Protein AF-A0A7L2VCF4-F1 (afdb_monomer)

Secondary structure (DSSP, 8-state):
--------------------PPPSBTTBSS--EEES-THHHHHHH------TT-SEEE--STT--S-SS-PPPGGGSTT--EE-TTT--EETTSSGGGS-HHHHHHHHTTT----GGG--GGGGHHHHHHHHHHHHH-TTS-HHHHHHHHHHHHHHHHHHHHHHHHHHHHHH-TTS----BT-S-S----TTT-TT----SSBB-B-PPPGGGTTSHHHHHHHHHHHHHHHHHHTTS-TTSPPPB--B-

Mean predicted aligned error: 11.71 Å

Solvent-accessible surface area (backbone atoms only — not comparable to full-atom values): 14848 Å² total; per-residue (Å²): 136,89,81,84,82,83,79,80,78,75,73,79,75,74,73,72,70,76,67,58,36,79,58,93,44,89,98,39,89,72,79,45,71,45,72,51,56,58,64,61,45,27,77,75,67,70,52,78,80,89,61,87,84,37,78,40,64,28,42,73,52,95,84,61,72,92,52,86,53,83,84,50,44,72,95,60,16,26,47,57,41,35,53,42,93,86,79,66,50,62,40,52,58,24,33,76,79,62,32,62,62,69,59,22,47,70,40,25,34,71,29,63,87,84,63,70,95,73,39,53,77,86,45,32,54,61,55,55,47,35,24,52,48,40,36,73,75,39,78,83,54,51,73,70,56,21,43,55,50,23,50,52,54,49,48,51,51,42,50,50,54,44,50,56,14,51,50,46,46,38,71,78,38,69,91,53,81,42,58,34,74,49,32,54,54,69,89,61,82,59,53,84,82,53,65,78,78,76,84,56,60,30,35,24,26,60,52,71,77,59,77,92,36,65,98,38,73,63,40,57,50,54,42,47,51,33,52,50,45,38,60,55,56,23,31,62,84,34,60,91,64,16,40,43,75,51,74,43,114

InterPro domains:
  IPR013785 Aldolase-type TIM barrel [G3DSA:3.20.20.70] (19-249)
  IPR017853 Glycoside hydrolase superfamily [SSF51445] (29-249)
  IPR018155 Hyaluronidase [PF01630] (20-201)
  IPR018155 Hyaluronidase [PTHR11769] (110-201)

pLDDT: mean 77.35, std 15.36, range [38.31, 95.75]

Organism: NCBI:txid135165

Sequence (249 aa):
AYGMVFATLIVSCCSSLNIRARPLVSNSPFLSIWNAPTELCTERTGVQLDMKYFSFIGSTLKTSIGQNITLFYPDRLGYYPYKNEVTGEAFNGGLPQLSLLENHLKKAKEDIQPVWIRNWGSKDIYRKESIELVQQRDLSLSEAEAKNIAKIEFEAAAKSIMLESLKLGREMKPNRLWGYYLYPDCYNYDYKQNPHNYTGTSLYPSVYLETALRSSRNAQLFVRNRVQEAIRISQVSNSTHPLPVFVYT

Foldseek 3Di:
DDDDDDDPPPPPPPPPVLQAADDPDPPDPDFAEAEAACVVVCVPPVDDDDPVRGPFYYYQDPPTPDGLDYAQDPVQAF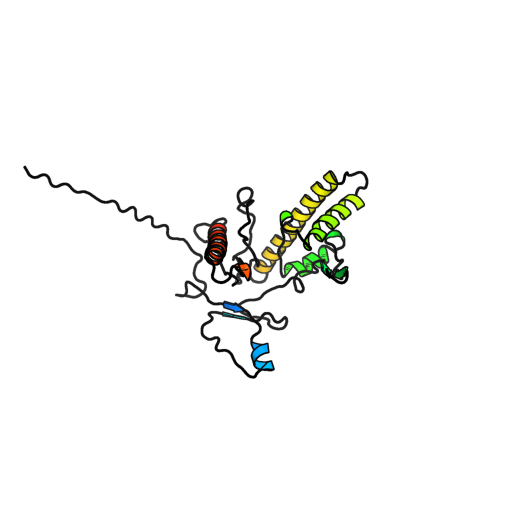QDWAADPPPRHTGQCREPLRHDLVRRLVRNLAHDDDAVVPCDDSSCRRQVRLLVNQCVVPVVDDSVRSSVVSNVVVRVSRLVSVPNSQVVVCVVPVPHFGDDAQPPPLPPPCCVPPLASDPTQAGERELDDDPVCPPHPVSVVSNVSRVVVRSVSQCSNPVNNGHYYDYHD

Structure (mmCIF, N/CA/C/O backbone):
data_AF-A0A7L2VCF4-F1
#
_entry.id   AF-A0A7L2VCF4-F1
#
loop_
_atom_site.group_PDB
_atom_site.id
_atom_site.type_symbol
_atom_site.label_atom_id
_atom_site.label_alt_id
_atom_site.label_comp_id
_atom_site.label_asym_id
_atom_site.label_entity_id
_atom_site.label_seq_id
_atom_site.pdbx_PDB_ins_code
_atom_site.Cartn_x
_atom_site.Cartn_y
_atom_site.Cartn_z
_atom_site.occupancy
_atom_site.B_iso_or_equiv
_atom_site.auth_seq_id
_atom_site.auth_comp_id
_atom_site.auth_asym_id
_atom_site.auth_atom_id
_atom_site.pdbx_PDB_model_num
ATOM 1 N N . ALA A 1 1 ? -69.340 26.543 -0.873 1.00 45.59 1 ALA A N 1
ATOM 2 C CA . ALA A 1 1 ? -68.850 25.152 -0.799 1.00 45.59 1 ALA A CA 1
ATOM 3 C C . ALA A 1 1 ? -67.392 25.188 -0.367 1.00 45.59 1 ALA A C 1
ATOM 5 O O . ALA A 1 1 ? -66.637 25.942 -0.967 1.00 45.59 1 ALA A O 1
ATOM 6 N N . TYR A 1 2 ? -67.008 24.444 0.672 1.00 44.09 2 TYR A N 1
ATOM 7 C CA . TYR A 1 2 ? -65.622 24.394 1.147 1.00 44.09 2 TYR A CA 1
ATOM 8 C C . TYR A 1 2 ? -64.968 23.108 0.641 1.00 44.09 2 TYR A C 1
ATOM 10 O O . TYR A 1 2 ? -65.359 22.016 1.043 1.00 44.09 2 TYR A O 1
ATOM 18 N N . GLY A 1 3 ? -64.019 23.242 -0.287 1.00 48.59 3 GLY A N 1
ATOM 19 C CA . GLY A 1 3 ? -63.245 22.119 -0.813 1.00 48.59 3 GLY A CA 1
ATOM 20 C C . GLY A 1 3 ? -62.065 21.802 0.100 1.00 48.59 3 GLY A C 1
ATOM 21 O O . GLY A 1 3 ? -61.286 22.693 0.431 1.00 48.59 3 GLY A O 1
ATOM 22 N N . MET A 1 4 ? -61.924 20.540 0.499 1.00 49.84 4 MET A 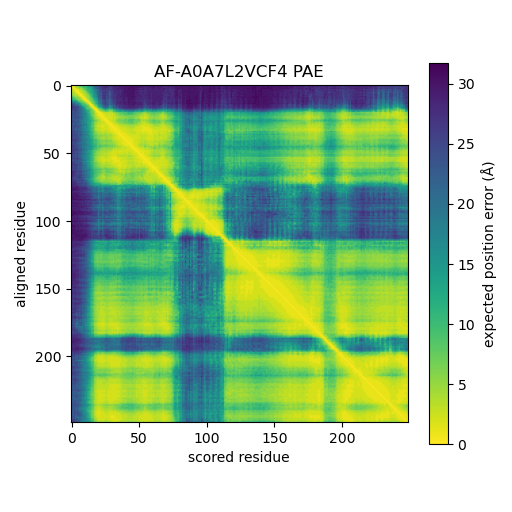N 1
ATOM 23 C CA . MET A 1 4 ? -60.792 20.079 1.301 1.00 49.84 4 MET A CA 1
ATOM 24 C C . MET A 1 4 ? -59.646 19.671 0.366 1.00 49.84 4 MET A C 1
ATOM 26 O O . MET A 1 4 ? -59.782 18.721 -0.402 1.00 49.84 4 MET A O 1
ATOM 30 N N . VAL A 1 5 ? -58.528 20.398 0.404 1.00 47.69 5 VAL A N 1
ATOM 31 C CA . VAL A 1 5 ? -57.353 20.113 -0.434 1.00 47.69 5 VAL A CA 1
ATOM 32 C C . VAL A 1 5 ? -56.385 19.219 0.337 1.00 47.69 5 VAL A C 1
ATOM 34 O O . VAL A 1 5 ? -55.710 19.675 1.257 1.00 47.69 5 VAL A O 1
ATOM 37 N N . PHE A 1 6 ? -56.288 17.948 -0.054 1.00 51.69 6 PHE A N 1
ATOM 38 C CA . PHE A 1 6 ? -55.251 17.045 0.445 1.00 51.69 6 PHE A CA 1
ATOM 39 C C . PHE A 1 6 ? -53.957 17.224 -0.354 1.00 51.69 6 PHE A C 1
ATOM 41 O O . PHE A 1 6 ? -53.811 16.702 -1.456 1.00 51.69 6 PHE A O 1
ATOM 48 N N . ALA A 1 7 ? -52.994 17.937 0.228 1.00 56.47 7 ALA A N 1
ATOM 49 C CA . ALA A 1 7 ? -51.625 17.982 -0.270 1.00 56.47 7 ALA A CA 1
ATOM 50 C C . ALA A 1 7 ? -50.811 16.830 0.344 1.00 56.47 7 ALA A C 1
ATOM 52 O O . ALA A 1 7 ? -50.173 16.986 1.385 1.00 56.47 7 ALA A O 1
ATOM 53 N N . THR A 1 8 ? -50.821 15.656 -0.293 1.00 58.56 8 THR A N 1
ATOM 54 C CA . THR A 1 8 ? -49.888 14.576 0.058 1.00 58.56 8 THR A CA 1
ATOM 55 C C . THR A 1 8 ? -48.472 14.962 -0.354 1.00 58.56 8 THR A C 1
ATOM 57 O O . THR A 1 8 ? -48.057 14.737 -1.491 1.00 58.56 8 THR A O 1
ATOM 60 N N . LEU A 1 9 ? -47.715 15.517 0.594 1.00 53.34 9 LEU A N 1
ATOM 61 C CA . LEU A 1 9 ? -46.261 15.582 0.511 1.00 53.34 9 LEU A CA 1
ATOM 62 C C . LEU A 1 9 ? -45.718 14.152 0.510 1.00 53.34 9 LEU A C 1
ATOM 64 O O . LEU A 1 9 ? -45.474 13.565 1.565 1.00 53.34 9 LEU A O 1
ATOM 68 N N . ILE A 1 10 ? -45.511 13.595 -0.685 1.00 54.41 10 ILE A N 1
ATOM 69 C CA . ILE A 1 10 ? -44.649 12.430 -0.858 1.00 54.41 10 ILE A CA 1
ATOM 70 C C . ILE A 1 10 ? -43.239 12.913 -0.533 1.00 54.41 10 ILE A C 1
ATOM 72 O O . ILE A 1 10 ? -42.488 13.366 -1.398 1.00 54.41 10 ILE A O 1
ATOM 76 N N . VAL A 1 11 ? -42.882 12.828 0.748 1.00 54.44 11 VAL A N 1
ATOM 77 C CA . VAL A 1 11 ? -41.485 12.761 1.144 1.00 54.44 11 VAL A CA 1
ATOM 78 C C . VAL A 1 11 ? -40.964 11.509 0.463 1.00 54.44 11 VAL A C 1
ATOM 80 O O . VAL A 1 11 ? -41.184 10.397 0.945 1.00 54.44 11 VAL A O 1
ATOM 83 N N . SER A 1 12 ? -40.289 11.690 -0.675 1.00 53.25 12 SER A N 1
ATOM 84 C CA . SER A 1 12 ? -39.346 10.703 -1.175 1.00 53.25 12 SER A CA 1
ATOM 85 C C . SER A 1 12 ? -38.328 10.519 -0.069 1.00 53.25 12 SER A C 1
ATOM 87 O O . SER A 1 12 ? -37.332 11.239 0.023 1.00 53.25 12 SER A O 1
ATOM 89 N N . CYS A 1 13 ? -38.617 9.558 0.805 1.00 51.38 13 CYS A N 1
ATOM 90 C CA . CYS A 1 13 ? -37.646 8.957 1.676 1.00 51.38 13 CYS A CA 1
ATOM 91 C C . CYS A 1 13 ? -36.688 8.244 0.730 1.00 51.38 13 CYS A C 1
ATOM 93 O O . CYS A 1 13 ? -36.828 7.057 0.436 1.00 51.38 13 CYS A O 1
ATOM 95 N N . CYS A 1 14 ? -35.742 9.023 0.200 1.00 50.56 14 CYS A N 1
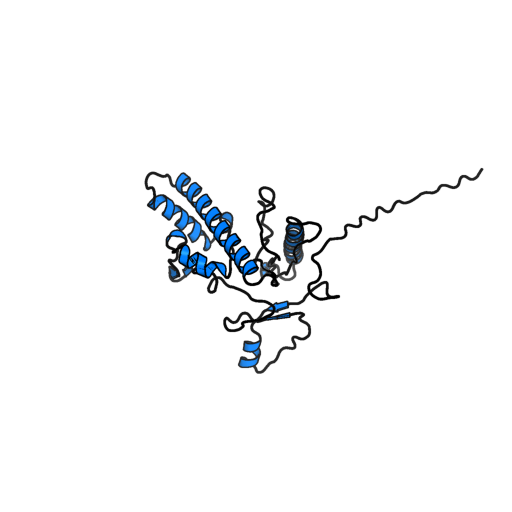ATOM 96 C CA . CYS A 1 14 ? -34.521 8.543 -0.398 1.00 50.56 14 CYS A CA 1
ATOM 97 C C . CYS A 1 14 ? -33.753 7.851 0.720 1.00 50.56 14 CYS A C 1
ATOM 99 O O . CYS A 1 14 ? -32.763 8.364 1.238 1.00 50.56 14 CYS A O 1
ATOM 101 N N . SER A 1 15 ? -34.226 6.653 1.053 1.00 45.72 15 SER A N 1
ATOM 102 C CA . SER A 1 15 ? -33.469 5.579 1.653 1.00 45.72 15 SER A CA 1
ATOM 103 C C . SER A 1 15 ? -32.401 5.178 0.645 1.00 45.72 15 SER A C 1
ATOM 105 O O . SER A 1 15 ? -32.376 4.061 0.134 1.00 45.72 15 SER A O 1
ATOM 107 N N . SER A 1 16 ? -31.443 6.084 0.428 1.00 45.84 16 SER A N 1
ATOM 108 C CA . SER A 1 16 ? -30.056 5.681 0.348 1.00 45.84 16 SER A CA 1
ATOM 109 C C . SER A 1 16 ? -29.725 5.057 1.703 1.00 45.84 16 SER A C 1
ATOM 111 O O . SER A 1 16 ? -29.060 5.638 2.566 1.00 45.84 16 SER A O 1
ATOM 113 N N . LEU A 1 17 ? -30.201 3.815 1.883 1.00 47.84 17 LEU A N 1
ATOM 114 C CA . LEU A 1 17 ? -29.485 2.848 2.682 1.00 47.84 17 LEU A CA 1
ATOM 115 C C . LEU A 1 17 ? -28.075 2.924 2.118 1.00 47.84 17 LEU A C 1
ATOM 117 O O . LEU A 1 17 ? -27.803 2.462 1.011 1.00 47.84 17 LEU A O 1
ATOM 121 N N . ASN A 1 18 ? -27.199 3.609 2.844 1.00 60.81 18 ASN A N 1
ATOM 122 C CA . ASN A 1 18 ? -25.784 3.571 2.569 1.00 60.81 18 ASN A CA 1
ATOM 123 C C . ASN A 1 18 ? -25.391 2.157 2.962 1.00 60.81 18 ASN A C 1
ATOM 125 O O . ASN A 1 18 ? -25.042 1.918 4.119 1.00 60.81 18 ASN A O 1
ATOM 129 N N . ILE A 1 19 ? -25.573 1.221 2.025 1.00 66.69 19 ILE A N 1
ATOM 130 C CA . ILE A 1 19 ? -25.212 -0.170 2.213 1.00 66.69 19 ILE A CA 1
ATOM 131 C C . ILE A 1 19 ? -23.721 -0.131 2.523 1.00 66.69 19 ILE A C 1
ATOM 133 O O . ILE A 1 19 ? -22.906 0.397 1.761 1.00 66.69 19 ILE A O 1
ATOM 137 N N . ARG A 1 20 ? -23.403 -0.584 3.729 1.00 74.44 20 ARG A N 1
ATOM 138 C CA . ARG A 1 20 ? -22.055 -0.691 4.270 1.00 74.44 20 ARG A CA 1
ATOM 139 C C . ARG A 1 20 ? -21.752 -2.172 4.415 1.00 74.44 20 ARG A C 1
ATOM 141 O O . ARG A 1 20 ? -22.663 -3.000 4.459 1.00 74.44 20 ARG A O 1
ATOM 148 N N . ALA A 1 21 ? -20.470 -2.493 4.516 1.00 85.31 21 ALA A N 1
ATOM 149 C CA . ALA A 1 21 ? -20.056 -3.819 4.936 1.00 85.31 21 ALA A CA 1
ATOM 150 C C . ALA A 1 21 ? -20.758 -4.210 6.245 1.00 85.31 21 ALA A C 1
ATOM 152 O O . ALA A 1 21 ? -20.977 -3.364 7.119 1.00 85.31 21 ALA A O 1
ATOM 153 N N . ARG A 1 22 ? -21.099 -5.495 6.387 1.00 86.69 22 ARG A N 1
ATOM 154 C CA . ARG A 1 22 ? -21.633 -6.017 7.651 1.00 86.69 22 ARG A CA 1
ATOM 155 C C . ARG A 1 22 ? -20.590 -5.794 8.761 1.00 86.69 22 ARG A C 1
ATOM 157 O O . ARG A 1 22 ? -19.397 -5.952 8.491 1.00 86.69 22 ARG A O 1
ATOM 164 N N . PRO A 1 23 ? -21.002 -5.423 9.986 1.00 87.94 23 PRO A N 1
ATOM 165 C CA . PRO A 1 23 ? -20.060 -5.194 11.073 1.00 87.94 23 PRO A CA 1
ATOM 166 C C . PRO A 1 23 ? -19.332 -6.499 11.421 1.00 87.94 23 PRO A C 1
ATOM 168 O O . PRO A 1 23 ? -19.961 -7.548 11.542 1.00 87.94 23 PRO A O 1
ATOM 171 N N . LEU A 1 24 ? -18.006 -6.435 11.587 1.00 88.44 24 LEU A N 1
ATOM 172 C CA . LEU A 1 24 ? -17.197 -7.598 11.985 1.00 88.44 24 LEU A CA 1
ATOM 173 C C . LEU A 1 24 ? -17.476 -8.025 13.433 1.00 88.44 24 LEU A C 1
ATOM 175 O O . LEU A 1 24 ? -17.307 -9.190 13.777 1.00 88.44 24 LEU A O 1
ATOM 179 N N . VAL A 1 25 ? -17.864 -7.072 14.283 1.00 88.50 25 VAL A N 1
ATOM 180 C CA . VAL A 1 25 ? -18.184 -7.282 15.696 1.00 88.50 25 VAL A CA 1
ATOM 181 C C . VAL A 1 25 ? -19.635 -6.871 15.907 1.00 88.50 25 VAL A C 1
ATOM 183 O O . VAL A 1 25 ? -20.038 -5.779 15.504 1.00 88.50 25 VAL A O 1
ATOM 186 N N . SER A 1 26 ? -20.429 -7.747 16.528 1.00 87.12 26 SER A N 1
ATOM 187 C CA . SER A 1 26 ? -21.848 -7.479 16.784 1.00 87.12 26 SER A CA 1
ATOM 188 C C . SER A 1 26 ? -22.035 -6.152 17.527 1.00 87.12 26 SER A C 1
ATOM 190 O O . SER A 1 26 ? -21.273 -5.832 18.438 1.00 87.12 26 SER A O 1
ATOM 192 N N . ASN A 1 27 ? -23.038 -5.375 17.116 1.00 86.00 27 ASN A N 1
ATOM 193 C CA . ASN A 1 27 ? -23.356 -4.041 17.641 1.00 86.00 27 ASN A CA 1
ATOM 194 C C . ASN A 1 27 ? -22.243 -2.975 17.522 1.00 86.00 27 ASN A C 1
ATOM 196 O O . ASN A 1 27 ? -22.426 -1.872 18.031 1.00 86.00 27 ASN A O 1
ATOM 200 N N . SER A 1 28 ? -21.134 -3.241 16.815 1.00 88.50 28 SER A N 1
ATOM 201 C CA . SER A 1 28 ? -20.059 -2.264 16.599 1.00 88.50 28 SER A CA 1
ATOM 202 C C . SER A 1 28 ? -19.881 -1.925 15.107 1.00 88.50 28 SER A C 1
ATOM 204 O O . SER A 1 28 ? -19.213 -2.657 14.370 1.00 88.50 28 SER A O 1
ATOM 206 N N . PRO A 1 29 ? -20.490 -0.823 14.618 1.00 87.75 29 PRO A N 1
ATOM 20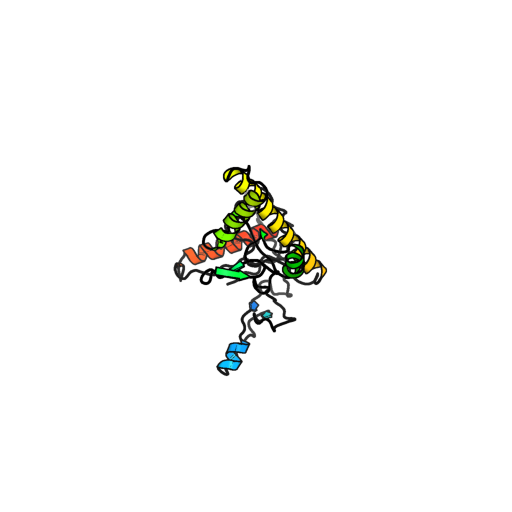7 C CA . PRO A 1 29 ? -20.405 -0.403 13.215 1.00 87.75 29 PRO A CA 1
ATOM 208 C C . PRO A 1 29 ? -19.095 0.325 12.865 1.00 87.75 29 PRO A C 1
ATOM 210 O O . PRO A 1 29 ? -18.853 0.611 11.693 1.00 87.75 29 PRO A O 1
ATOM 213 N N . PHE A 1 30 ? -18.266 0.652 13.860 1.00 90.44 30 PHE A N 1
ATOM 214 C CA . PHE A 1 30 ? -16.971 1.307 13.695 1.00 90.44 30 PHE A CA 1
ATOM 215 C C . PHE A 1 30 ? -15.961 0.679 14.655 1.00 90.44 30 PHE A C 1
ATOM 217 O O . PHE A 1 30 ? -16.244 0.544 15.841 1.00 90.44 30 PHE A O 1
ATOM 224 N N . LEU A 1 31 ? -14.786 0.310 14.143 1.00 93.00 31 LEU A N 1
ATOM 225 C CA . LEU A 1 31 ? -13.746 -0.366 14.914 1.00 93.00 31 LEU A CA 1
ATOM 226 C C . LEU A 1 31 ? -12.494 0.502 14.995 1.00 93.00 31 LEU A C 1
ATOM 228 O O . LEU A 1 31 ? -11.942 0.908 13.973 1.00 93.00 31 LEU A O 1
ATOM 232 N N . SER A 1 32 ? -12.030 0.735 16.217 1.00 93.00 32 SER A N 1
ATOM 233 C CA . SER A 1 32 ? -10.721 1.308 16.511 1.00 93.00 32 SER A CA 1
ATOM 234 C C . SER A 1 32 ? -9.687 0.178 16.539 1.00 93.00 32 SER A C 1
ATOM 236 O O . SER A 1 32 ? -9.840 -0.797 17.275 1.00 93.00 32 SER A O 1
ATOM 238 N N . ILE A 1 33 ? -8.633 0.281 15.730 1.00 94.31 33 ILE A N 1
ATOM 239 C CA . ILE A 1 33 ? -7.558 -0.719 15.678 1.00 94.31 33 ILE A CA 1
ATOM 240 C C . ILE A 1 33 ? -6.246 -0.029 16.021 1.00 94.31 33 ILE A C 1
ATOM 242 O O . ILE A 1 33 ? -5.850 0.914 15.341 1.00 94.31 33 ILE A O 1
ATOM 246 N N . TRP A 1 34 ? -5.571 -0.509 17.061 1.00 94.25 34 TRP A N 1
ATOM 247 C CA . TRP A 1 34 ? -4.207 -0.099 17.361 1.00 94.25 34 TRP A CA 1
ATOM 248 C C . TRP A 1 34 ? -3.216 -1.038 16.682 1.00 94.25 34 TRP A C 1
ATOM 250 O O . TRP A 1 34 ? -3.349 -2.256 16.788 1.00 94.25 34 TRP A O 1
ATOM 260 N N . ASN A 1 35 ? -2.223 -0.479 15.992 1.00 92.50 35 ASN A N 1
ATOM 261 C CA . ASN A 1 35 ? -1.228 -1.245 15.244 1.00 92.50 35 ASN A CA 1
ATOM 262 C C . ASN A 1 35 ? 0.149 -0.568 15.319 1.00 92.50 35 ASN A C 1
ATOM 264 O O . ASN A 1 35 ? 0.667 -0.061 14.324 1.00 92.50 35 ASN A O 1
ATOM 268 N N . ALA A 1 36 ? 0.710 -0.514 16.527 1.00 90.88 36 ALA A N 1
ATOM 269 C CA . ALA A 1 36 ? 2.017 0.071 16.813 1.00 90.88 36 ALA A CA 1
ATOM 270 C C . ALA A 1 36 ? 2.718 -0.722 17.937 1.00 90.88 36 ALA A C 1
ATOM 272 O O . ALA A 1 36 ? 2.028 -1.252 18.808 1.00 90.88 36 ALA A O 1
ATOM 273 N N . PRO A 1 37 ? 4.063 -0.804 17.942 1.00 90.75 37 PRO A N 1
ATOM 274 C CA . PRO A 1 37 ? 4.829 -1.703 18.809 1.00 90.75 37 PRO A CA 1
ATOM 275 C C . PRO A 1 37 ? 5.011 -1.110 20.218 1.00 90.75 37 PRO A C 1
ATOM 277 O O . PRO A 1 37 ? 6.107 -0.720 20.623 1.00 90.75 37 PRO A O 1
ATOM 280 N N . THR A 1 38 ? 3.910 -0.974 20.955 1.00 90.81 38 THR A N 1
ATOM 281 C CA . THR A 1 38 ? 3.850 -0.328 22.279 1.00 90.81 38 THR A CA 1
ATOM 282 C C . THR A 1 38 ? 4.582 -1.083 23.386 1.00 90.81 38 THR A C 1
ATOM 284 O O . THR A 1 38 ? 4.952 -0.485 24.395 1.00 90.81 38 THR A O 1
ATOM 287 N N . GLU A 1 39 ? 4.862 -2.367 23.183 1.00 89.38 39 GLU A N 1
ATOM 288 C CA . GLU A 1 39 ? 5.773 -3.157 24.007 1.00 89.38 39 GLU A CA 1
ATOM 289 C C . GLU A 1 39 ? 7.157 -2.495 24.124 1.00 89.38 39 GLU A C 1
ATOM 291 O O . GLU A 1 39 ? 7.675 -2.381 25.233 1.00 89.38 39 GLU A O 1
ATOM 296 N N . LEU A 1 40 ? 7.681 -1.898 23.042 1.00 90.44 40 LEU A N 1
ATOM 297 C CA . LEU A 1 40 ? 8.952 -1.161 23.067 1.00 90.44 40 LEU A CA 1
ATOM 298 C C . LEU A 1 40 ? 8.898 0.078 23.973 1.00 90.44 40 LEU A C 1
ATOM 300 O O . LEU A 1 40 ? 9.928 0.509 24.491 1.00 90.44 40 LEU A O 1
ATOM 304 N N . CYS A 1 41 ? 7.721 0.684 24.161 1.00 89.50 41 CYS A N 1
ATOM 305 C CA . CYS A 1 41 ? 7.551 1.787 25.105 1.00 89.50 41 CYS A CA 1
ATOM 306 C C . CYS A 1 41 ? 7.642 1.271 26.544 1.00 89.50 41 CYS A C 1
ATOM 308 O O . CYS A 1 41 ? 8.361 1.857 27.355 1.00 89.50 41 CYS A O 1
ATOM 310 N N . THR A 1 42 ? 6.972 0.152 26.838 1.00 90.88 42 THR A N 1
ATOM 311 C CA . THR A 1 42 ? 6.978 -0.461 28.176 1.00 90.88 42 THR A CA 1
ATOM 312 C C . THR A 1 42 ? 8.383 -0.949 28.545 1.00 90.88 42 THR A C 1
ATOM 314 O O . THR A 1 42 ? 8.868 -0.621 29.623 1.00 90.88 42 THR A O 1
ATOM 317 N N . GLU A 1 43 ? 9.087 -1.621 27.629 1.00 91.44 43 GLU A N 1
ATOM 318 C CA . GLU A 1 43 ? 10.475 -2.077 27.817 1.00 91.44 43 GLU A CA 1
ATOM 319 C C . GLU A 1 43 ? 11.461 -0.929 28.083 1.00 91.44 43 GLU A C 1
ATOM 321 O O . GLU A 1 43 ? 12.362 -1.064 28.907 1.00 91.44 43 GLU A O 1
ATOM 326 N N . ARG A 1 44 ? 11.312 0.210 27.389 1.00 92.94 44 ARG A N 1
ATOM 327 C CA . ARG A 1 44 ? 12.269 1.331 27.468 1.00 92.94 44 ARG A CA 1
ATOM 328 C C . ARG A 1 44 ? 11.990 2.328 28.586 1.00 92.94 44 ARG A C 1
ATOM 330 O O . ARG A 1 44 ? 12.909 3.026 29.001 1.00 92.94 44 ARG A O 1
ATOM 337 N N . THR A 1 45 ? 10.734 2.466 29.010 1.00 94.00 45 THR A N 1
ATOM 338 C CA . THR A 1 45 ? 10.306 3.551 29.916 1.00 94.00 45 THR A CA 1
ATOM 339 C C . THR A 1 45 ? 9.546 3.070 31.150 1.00 94.00 45 THR A C 1
ATOM 341 O O . THR A 1 45 ? 9.251 3.878 32.025 1.00 94.00 45 THR A O 1
ATOM 344 N N . GLY A 1 46 ? 9.180 1.786 31.221 1.00 92.31 46 GLY A N 1
ATOM 345 C CA . GLY A 1 46 ? 8.282 1.252 32.249 1.00 92.31 46 GLY A CA 1
ATOM 346 C C . GLY A 1 46 ? 6.820 1.705 32.113 1.00 92.31 46 GLY A C 1
ATOM 347 O O . GLY A 1 46 ? 5.975 1.260 32.885 1.00 92.31 46 GLY A O 1
ATOM 348 N N . VAL A 1 47 ? 6.491 2.567 31.141 1.00 91.62 47 VAL A N 1
ATOM 349 C CA . VAL A 1 47 ? 5.129 3.075 30.939 1.00 91.62 47 VAL A CA 1
ATOM 350 C C . VAL A 1 47 ? 4.298 2.061 30.158 1.00 91.62 47 VAL A C 1
ATOM 352 O O . VAL A 1 47 ? 4.539 1.820 28.974 1.00 91.62 47 VAL A O 1
ATOM 355 N N . GLN A 1 48 ? 3.274 1.519 30.814 1.00 90.56 48 GLN A N 1
ATOM 356 C CA . GLN A 1 48 ? 2.233 0.721 30.176 1.00 90.56 48 GLN A CA 1
ATOM 357 C C . GLN A 1 48 ? 1.089 1.630 29.704 1.00 90.56 48 GLN A C 1
ATOM 359 O O . GLN A 1 48 ? 0.591 2.465 30.460 1.00 90.56 48 GLN A O 1
ATOM 364 N N . LEU A 1 49 ? 0.667 1.472 28.449 1.00 90.12 49 LEU A N 1
ATOM 365 C CA . LEU A 1 49 ? -0.435 2.238 27.862 1.00 90.12 49 LEU A CA 1
ATOM 366 C C . LEU A 1 49 ? -1.773 1.508 28.059 1.00 90.12 49 LEU A C 1
ATOM 368 O O . LEU A 1 49 ? -1.849 0.288 27.909 1.00 90.12 49 LEU A O 1
ATOM 372 N N . ASP A 1 50 ? -2.834 2.255 28.372 1.00 91.75 50 ASP A N 1
ATOM 373 C CA . ASP A 1 50 ? -4.190 1.708 28.491 1.00 91.75 50 ASP A CA 1
ATOM 374 C C . ASP A 1 50 ? -4.829 1.538 27.106 1.00 91.75 50 ASP A C 1
ATOM 376 O O . ASP A 1 50 ? -5.236 2.503 26.454 1.00 91.75 50 ASP A O 1
ATOM 380 N N . MET A 1 51 ? -4.926 0.284 26.670 1.00 91.94 51 MET A N 1
ATOM 381 C CA . MET A 1 51 ? -5.384 -0.079 25.329 1.00 91.94 51 MET A CA 1
ATOM 382 C C . MET A 1 51 ? -6.870 -0.469 25.263 1.00 91.94 51 MET A C 1
ATOM 384 O O . MET A 1 51 ? -7.344 -0.868 24.199 1.00 91.94 51 MET A O 1
ATOM 388 N N . LYS A 1 52 ? -7.637 -0.349 26.359 1.00 91.38 52 LYS A N 1
ATOM 389 C CA . LYS A 1 52 ? -9.022 -0.868 26.444 1.00 91.38 52 LYS A CA 1
ATOM 390 C C . LYS A 1 52 ? -10.031 -0.218 25.484 1.00 91.38 52 LYS A C 1
ATOM 392 O O . LYS A 1 52 ? -11.128 -0.736 25.305 1.00 91.38 52 LYS A O 1
ATOM 397 N N . TYR A 1 53 ? -9.676 0.918 24.883 1.00 89.81 53 TYR A N 1
ATOM 398 C CA . TYR A 1 53 ? -10.511 1.659 23.928 1.00 89.81 53 TYR A CA 1
ATOM 399 C C . TYR A 1 53 ? -10.374 1.166 22.475 1.00 89.81 53 TYR A C 1
ATOM 401 O O . TYR A 1 53 ? -11.087 1.647 21.589 1.00 89.81 53 TYR A O 1
ATOM 409 N N . PHE A 1 54 ? -9.459 0.231 22.208 1.00 92.88 54 PHE A N 1
ATOM 410 C CA . PHE A 1 54 ? -9.250 -0.344 20.882 1.00 92.88 54 PHE A CA 1
ATOM 411 C C . PHE A 1 54 ? -9.994 -1.671 20.750 1.00 92.88 54 PHE A C 1
ATOM 413 O O . PHE A 1 54 ? -9.824 -2.574 21.563 1.00 92.88 54 PHE A O 1
ATOM 420 N N . SER A 1 55 ? -10.806 -1.802 19.699 1.00 93.69 55 SER A N 1
ATOM 421 C CA . SER A 1 55 ? -11.497 -3.056 19.375 1.00 93.69 55 SER A CA 1
ATOM 422 C C . SER A 1 55 ? -10.508 -4.186 19.083 1.00 93.69 55 SER A C 1
ATOM 424 O O . SER A 1 55 ? -10.752 -5.329 19.458 1.00 93.69 55 SER A O 1
ATOM 426 N N . PHE A 1 56 ? -9.383 -3.861 18.436 1.00 92.75 56 PHE A N 1
ATOM 427 C CA . PHE A 1 56 ? -8.274 -4.781 18.193 1.00 92.75 56 PHE A CA 1
ATOM 428 C C . PHE A 1 56 ? -6.929 -4.096 18.448 1.00 92.75 56 PHE A C 1
ATOM 430 O O . PHE A 1 56 ? -6.760 -2.912 18.161 1.00 92.75 56 PHE A O 1
ATOM 437 N N . ILE A 1 57 ? -5.961 -4.867 18.943 1.00 92.38 57 ILE A N 1
ATOM 438 C CA . ILE A 1 57 ? -4.591 -4.425 19.218 1.00 92.38 57 ILE A CA 1
ATOM 439 C C . ILE A 1 57 ? -3.637 -5.352 18.455 1.00 92.38 57 ILE A C 1
ATOM 441 O O . ILE A 1 57 ? -3.834 -6.571 18.429 1.00 92.38 57 ILE A O 1
ATOM 445 N N . GLY A 1 58 ? -2.616 -4.775 17.831 1.00 90.44 58 GLY A N 1
ATOM 446 C CA . GLY A 1 58 ? -1.520 -5.470 17.170 1.00 90.44 58 GLY A CA 1
ATOM 447 C C . GLY A 1 58 ? -0.234 -4.644 17.188 1.00 90.44 58 GLY A C 1
ATOM 448 O O . GLY A 1 58 ? -0.225 -3.482 17.599 1.00 90.44 58 GLY A O 1
ATOM 449 N N . SER A 1 59 ? 0.851 -5.267 16.743 1.00 88.56 59 SER A N 1
ATOM 450 C CA . SER A 1 59 ? 2.204 -4.719 16.711 1.00 88.56 59 SER A CA 1
ATOM 451 C C . SER A 1 59 ? 2.817 -4.889 15.323 1.00 88.56 59 SER A C 1
ATOM 453 O O . SER A 1 59 ? 2.479 -5.797 14.566 1.00 88.56 59 SER A O 1
ATOM 455 N N . THR A 1 60 ? 3.750 -4.001 14.990 1.00 85.31 60 THR A N 1
ATOM 456 C CA . THR A 1 60 ? 4.492 -4.020 13.727 1.00 85.31 60 THR A CA 1
ATOM 457 C C . THR A 1 60 ? 5.836 -4.754 13.828 1.00 85.31 60 THR A C 1
ATOM 459 O O . THR A 1 60 ? 6.569 -4.826 12.831 1.00 85.31 60 THR A O 1
ATOM 462 N N . LEU A 1 61 ? 6.184 -5.325 14.990 1.00 80.12 61 LEU A N 1
ATOM 463 C CA . LEU A 1 61 ? 7.400 -6.129 15.144 1.00 80.12 61 LEU A CA 1
ATOM 464 C C . LEU A 1 61 ? 7.321 -7.423 14.324 1.00 80.12 61 LEU A C 1
ATOM 466 O O . LEU A 1 61 ? 6.280 -8.063 14.215 1.00 80.12 61 LEU A O 1
ATOM 470 N N . LYS A 1 62 ? 8.458 -7.842 13.758 1.00 70.00 62 LYS A N 1
ATOM 471 C CA . LYS A 1 62 ? 8.558 -9.066 12.939 1.00 70.00 62 LYS A CA 1
ATOM 472 C C . LYS A 1 62 ? 8.284 -10.351 13.740 1.00 70.00 62 LYS A C 1
ATOM 474 O O . LYS A 1 62 ? 7.924 -11.367 13.158 1.00 70.00 62 LYS A O 1
ATOM 479 N N . THR A 1 63 ? 8.453 -10.303 15.059 1.00 73.81 63 THR A N 1
ATOM 480 C CA . THR A 1 63 ? 8.192 -11.397 16.007 1.00 73.81 63 THR A CA 1
ATOM 481 C C . THR A 1 63 ? 6.716 -11.531 16.400 1.00 73.81 63 THR A C 1
ATOM 483 O O . THR A 1 63 ? 6.319 -12.572 16.920 1.00 73.81 63 THR A O 1
ATOM 486 N N . SER A 1 64 ? 5.888 -10.514 16.145 1.00 78.62 64 SER A N 1
ATOM 487 C CA . SER A 1 64 ? 4.488 -10.455 16.579 1.00 78.62 64 SER A CA 1
ATOM 488 C C . SER A 1 64 ? 3.559 -11.232 15.641 1.00 78.62 64 SER A C 1
ATOM 490 O O . SER A 1 64 ? 2.907 -10.674 14.763 1.00 78.62 64 SER A O 1
ATOM 492 N N . ILE A 1 65 ? 3.493 -12.550 15.832 1.00 75.56 65 ILE A N 1
ATOM 493 C CA . ILE A 1 65 ? 2.662 -13.462 15.031 1.00 75.56 65 ILE A CA 1
ATOM 494 C C . ILE A 1 65 ? 1.293 -13.749 15.674 1.00 75.56 65 ILE A C 1
ATOM 496 O O . ILE A 1 65 ? 1.113 -13.636 16.883 1.00 75.56 65 ILE A O 1
ATOM 500 N N . GLY A 1 66 ? 0.311 -14.147 14.856 1.00 75.25 66 GLY A N 1
ATOM 501 C CA . GLY A 1 66 ? -1.001 -14.631 15.323 1.00 75.25 66 GLY A CA 1
ATOM 502 C C . GLY A 1 66 ? -2.024 -13.555 15.719 1.00 75.25 66 GLY A C 1
ATOM 503 O O . GLY A 1 66 ? -3.128 -13.896 16.135 1.00 75.25 66 GLY A O 1
ATOM 504 N N . GLN A 1 67 ? -1.694 -12.274 15.561 1.00 83.38 67 GLN A N 1
ATOM 505 C CA . GLN A 1 67 ? -2.516 -11.140 15.998 1.00 83.38 67 GLN A CA 1
ATOM 506 C C . GLN A 1 67 ? -3.794 -10.928 15.155 1.00 83.38 67 GLN A C 1
ATOM 508 O O . GLN A 1 67 ? -4.012 -11.572 14.123 1.00 83.38 67 GLN A O 1
ATOM 513 N N . ASN A 1 68 ? -4.669 -10.015 15.594 1.00 83.69 68 ASN A N 1
ATOM 514 C CA . ASN A 1 68 ? -5.922 -9.681 14.895 1.00 83.69 68 ASN A CA 1
ATOM 515 C C . ASN A 1 68 ? -5.685 -8.864 13.614 1.00 83.69 68 ASN A C 1
ATOM 517 O O . ASN A 1 68 ? -6.377 -9.063 12.616 1.00 83.69 68 ASN A O 1
ATOM 521 N N . ILE A 1 69 ? -4.659 -8.015 13.626 1.00 84.50 69 ILE A N 1
ATOM 522 C CA . ILE A 1 69 ? -4.102 -7.317 12.466 1.00 84.50 69 ILE A CA 1
ATOM 523 C C . ILE A 1 69 ? -2.687 -7.847 12.207 1.00 84.50 69 ILE A C 1
ATOM 525 O O . ILE A 1 69 ? -1.984 -8.243 13.133 1.00 84.50 69 ILE A O 1
ATOM 529 N N . THR A 1 70 ? -2.275 -7.913 10.945 1.00 78.44 70 THR A N 1
ATOM 530 C CA . THR A 1 70 ? -0.912 -8.290 10.554 1.00 78.44 70 THR A CA 1
ATOM 531 C C . THR A 1 70 ? -0.542 -7.473 9.328 1.00 78.44 70 THR A C 1
ATOM 533 O O . THR A 1 70 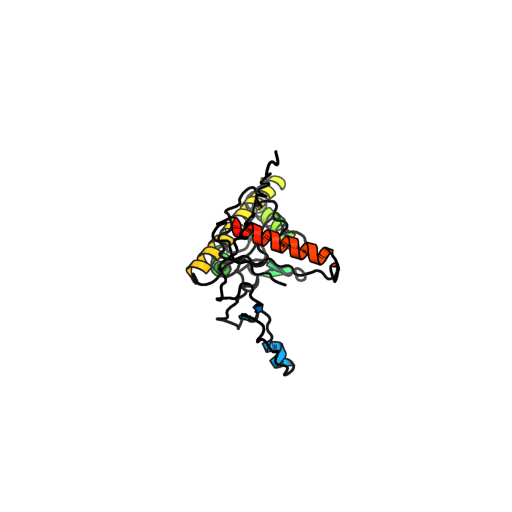? -1.299 -7.444 8.359 1.00 78.44 70 THR A O 1
ATOM 536 N N . LEU A 1 71 ? 0.598 -6.785 9.393 1.00 73.25 71 LEU A N 1
ATOM 537 C CA . LEU A 1 71 ? 1.167 -6.055 8.268 1.00 73.25 71 LEU A CA 1
ATOM 538 C C . LEU A 1 71 ? 2.337 -6.828 7.679 1.00 73.25 71 LEU A C 1
ATOM 540 O O . LEU A 1 71 ? 3.299 -7.159 8.377 1.00 73.25 71 LEU A O 1
ATOM 544 N N . PHE A 1 72 ? 2.275 -7.015 6.369 1.00 65.56 72 PHE A N 1
ATOM 545 C CA . PHE A 1 72 ? 3.392 -7.464 5.567 1.00 65.56 72 PHE A CA 1
ATOM 546 C C . PHE A 1 72 ? 3.992 -6.225 4.871 1.00 65.56 72 PHE A C 1
ATOM 548 O O . PHE A 1 72 ? 3.289 -5.468 4.205 1.00 65.56 72 PHE A O 1
ATOM 555 N N . TYR A 1 73 ? 5.267 -5.945 5.145 1.00 62.00 73 TYR A N 1
ATOM 556 C CA . TYR A 1 73 ? 6.011 -4.754 4.693 1.00 62.00 73 TYR A CA 1
ATOM 557 C C . TYR A 1 73 ? 6.894 -5.087 3.480 1.00 62.00 73 TYR A C 1
ATOM 559 O O . TYR A 1 73 ? 7.173 -6.257 3.311 1.00 62.00 73 TYR A O 1
ATOM 567 N N . PRO A 1 74 ? 7.423 -4.128 2.690 1.00 51.78 74 PRO A N 1
ATOM 568 C CA . PRO A 1 74 ? 8.355 -4.373 1.570 1.00 51.78 74 PRO A CA 1
ATOM 569 C C . PRO A 1 74 ? 9.531 -5.340 1.842 1.00 51.78 74 PRO A C 1
ATOM 571 O O . PRO A 1 74 ? 9.784 -6.241 1.053 1.00 51.78 74 PRO A O 1
ATOM 574 N N . ASP A 1 75 ? 10.220 -5.208 2.980 1.00 52.88 75 ASP A N 1
ATOM 575 C CA . ASP A 1 75 ? 11.308 -6.097 3.456 1.00 52.88 75 ASP A CA 1
ATOM 576 C C . ASP A 1 75 ? 10.812 -7.471 3.937 1.00 52.88 75 ASP A C 1
ATOM 578 O O . ASP A 1 75 ? 11.568 -8.421 4.150 1.00 52.88 75 ASP A O 1
ATOM 582 N N . ARG A 1 76 ? 9.504 -7.550 4.134 1.00 49.34 76 ARG A N 1
ATOM 583 C CA . ARG A 1 76 ? 8.737 -8.739 4.453 1.00 49.34 76 ARG A CA 1
ATOM 584 C C . ARG A 1 76 ? 7.827 -9.075 3.270 1.00 49.34 76 ARG A C 1
ATOM 586 O O . ARG A 1 76 ? 6.936 -9.866 3.504 1.00 49.34 76 ARG A O 1
ATOM 593 N N . LEU A 1 77 ? 8.061 -8.519 2.064 1.00 50.09 77 LEU A N 1
ATOM 594 C CA . LEU A 1 77 ? 7.251 -8.638 0.845 1.00 50.09 77 LEU A CA 1
ATOM 595 C C . LEU A 1 77 ? 8.065 -9.148 -0.318 1.00 50.09 77 LEU A C 1
ATOM 597 O O . LEU A 1 77 ? 8.827 -8.413 -0.946 1.00 50.09 77 LEU A O 1
ATOM 601 N N . GLY A 1 78 ? 7.839 -10.406 -0.675 1.00 65.31 78 GLY A N 1
ATOM 602 C CA . GLY A 1 78 ? 8.611 -10.973 -1.765 1.00 65.31 78 GLY A CA 1
ATOM 603 C C . GLY A 1 78 ? 10.095 -11.006 -1.457 1.00 65.31 78 GLY A C 1
ATOM 604 O O . GLY A 1 78 ? 10.584 -10.615 -0.397 1.00 65.31 78 GLY A O 1
ATOM 605 N N . TYR A 1 79 ? 10.823 -11.457 -2.457 1.00 73.00 79 TYR A N 1
ATOM 606 C CA . TYR A 1 79 ? 12.144 -10.914 -2.682 1.00 73.00 79 TYR A CA 1
ATOM 607 C C . TYR A 1 79 ? 11.943 -9.742 -3.641 1.00 73.00 79 TYR A C 1
ATOM 609 O O . TYR A 1 79 ? 12.216 -9.852 -4.834 1.00 73.00 79 TYR A O 1
ATOM 617 N N . TYR A 1 80 ? 11.301 -8.668 -3.159 1.00 65.31 80 TYR A N 1
ATOM 618 C CA . TYR A 1 80 ? 11.073 -7.476 -3.972 1.00 65.31 80 TYR A CA 1
ATOM 619 C C . TYR A 1 80 ? 12.431 -6.822 -4.286 1.00 65.31 80 TYR A C 1
ATOM 621 O O . TYR A 1 80 ? 13.193 -6.550 -3.352 1.00 65.31 80 TYR A O 1
ATOM 629 N N . PRO A 1 81 ? 12.780 -6.620 -5.567 1.00 70.62 81 PRO A N 1
ATOM 630 C CA . PRO A 1 81 ? 14.045 -6.011 -5.957 1.00 70.62 81 PRO A CA 1
ATOM 631 C C . PRO A 1 81 ? 14.021 -4.505 -5.693 1.00 70.62 81 PRO A C 1
ATOM 633 O O . PRO A 1 81 ? 13.108 -3.811 -6.137 1.00 70.62 81 PRO A O 1
ATOM 636 N N . TYR A 1 82 ? 15.019 -4.000 -4.970 1.00 67.62 82 TYR A N 1
ATOM 637 C CA . TYR A 1 82 ? 15.209 -2.563 -4.768 1.00 67.62 82 TYR A CA 1
ATOM 638 C C . TYR A 1 82 ? 16.686 -2.225 -4.546 1.00 67.62 82 TYR A C 1
ATOM 640 O O . TYR A 1 82 ? 17.473 -3.063 -4.100 1.00 67.62 82 TYR A O 1
ATOM 648 N N . LYS A 1 83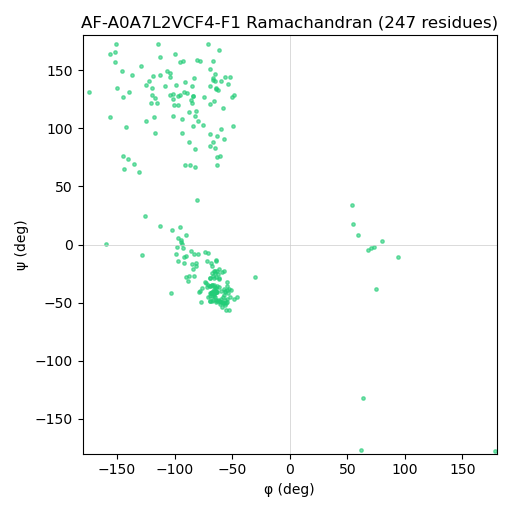 ? 17.060 -0.972 -4.812 1.00 72.00 83 LYS A N 1
ATOM 649 C CA . LYS A 1 83 ? 18.358 -0.406 -4.425 1.00 72.00 83 LYS A CA 1
ATOM 650 C C . LYS A 1 83 ? 18.209 0.574 -3.266 1.00 72.00 83 LYS A C 1
ATOM 652 O O . LYS A 1 83 ? 17.196 1.261 -3.151 1.00 72.00 83 LYS A O 1
ATOM 657 N N . ASN A 1 84 ? 19.237 0.664 -2.430 1.00 75.56 84 ASN A N 1
ATOM 658 C CA . ASN A 1 84 ? 19.377 1.745 -1.463 1.00 75.56 84 ASN A CA 1
ATOM 659 C C . ASN A 1 84 ? 19.656 3.059 -2.215 1.00 75.56 84 ASN A C 1
ATOM 661 O O . ASN A 1 84 ? 20.640 3.167 -2.943 1.00 75.56 84 ASN A O 1
ATOM 665 N N . GLU A 1 85 ? 18.791 4.057 -2.033 1.00 59.03 85 GLU A N 1
ATOM 666 C CA . GLU A 1 85 ? 18.825 5.325 -2.777 1.00 59.03 85 GLU A CA 1
ATOM 667 C C . GLU A 1 85 ? 20.049 6.207 -2.448 1.00 59.03 85 GLU A C 1
ATOM 669 O O . GLU A 1 85 ? 20.365 7.117 -3.209 1.00 59.03 85 GLU A O 1
ATOM 674 N N . VAL A 1 86 ? 20.747 5.932 -1.337 1.00 66.50 86 VAL A N 1
ATOM 675 C CA . VAL A 1 86 ? 21.936 6.674 -0.880 1.00 66.50 86 VAL A CA 1
ATOM 676 C C . VAL A 1 86 ? 23.232 5.915 -1.177 1.00 66.50 86 VAL A C 1
ATOM 678 O O . VAL A 1 86 ? 24.213 6.528 -1.587 1.00 66.50 86 VAL A O 1
ATOM 681 N N . THR A 1 87 ? 23.260 4.592 -0.973 1.00 84.44 87 THR A N 1
ATOM 682 C CA . THR A 1 87 ? 24.484 3.779 -1.153 1.00 84.44 87 THR A CA 1
ATOM 683 C C . THR A 1 87 ? 24.577 3.083 -2.512 1.00 84.44 87 THR A C 1
ATOM 685 O O . THR A 1 87 ? 25.641 2.583 -2.863 1.00 84.44 87 THR A O 1
ATOM 688 N N . GLY A 1 88 ? 23.480 3.009 -3.275 1.00 80.75 88 GLY A N 1
ATOM 689 C CA . GLY A 1 88 ? 23.396 2.271 -4.542 1.00 80.75 88 GLY A CA 1
ATOM 690 C C . GLY A 1 88 ? 23.348 0.742 -4.401 1.00 80.75 88 GLY A C 1
ATOM 691 O O . GLY A 1 88 ? 23.214 0.044 -5.406 1.00 80.75 88 GLY A O 1
ATOM 692 N N . GLU A 1 89 ? 23.437 0.217 -3.175 1.00 86.56 89 GLU A N 1
ATOM 693 C CA . GLU A 1 89 ? 23.470 -1.218 -2.875 1.00 86.56 89 GLU A CA 1
ATOM 694 C C . GLU A 1 89 ? 22.179 -1.925 -3.313 1.00 86.56 89 GLU A C 1
ATOM 696 O O . GLU A 1 89 ? 21.077 -1.441 -3.048 1.00 86.56 89 GLU A O 1
ATOM 701 N N . ALA A 1 90 ? 22.315 -3.068 -3.991 1.00 79.19 90 ALA A N 1
ATOM 702 C CA . ALA A 1 90 ? 21.218 -3.789 -4.630 1.00 79.19 90 ALA A CA 1
ATOM 703 C C . ALA A 1 90 ? 20.743 -4.994 -3.802 1.00 79.19 90 ALA A C 1
ATOM 705 O O . ALA A 1 90 ? 21.508 -5.917 -3.528 1.00 79.19 90 ALA A O 1
ATOM 706 N N . PHE A 1 91 ? 19.446 -5.034 -3.493 1.00 78.94 91 PHE A N 1
ATOM 707 C CA . PHE A 1 91 ? 18.786 -6.121 -2.772 1.00 78.94 91 PHE A CA 1
ATOM 708 C C . PHE A 1 91 ? 17.882 -6.912 -3.725 1.00 78.94 91 PHE A C 1
ATOM 710 O O . PHE A 1 91 ? 17.168 -6.332 -4.542 1.00 78.94 91 PHE A O 1
ATOM 717 N N . ASN A 1 92 ? 17.912 -8.247 -3.637 1.00 80.62 92 ASN A N 1
ATOM 718 C CA . ASN A 1 92 ? 17.127 -9.168 -4.480 1.00 80.62 92 ASN A CA 1
ATOM 719 C C . ASN A 1 92 ? 17.310 -8.965 -6.006 1.00 80.62 92 ASN A C 1
ATOM 721 O O . ASN A 1 92 ? 16.365 -9.130 -6.774 1.00 80.62 92 ASN A O 1
ATOM 725 N N . GLY A 1 93 ? 18.519 -8.583 -6.439 1.00 76.06 93 GLY A N 1
ATOM 726 C CA . GLY A 1 93 ? 18.840 -8.212 -7.828 1.00 76.06 93 GLY A CA 1
ATOM 727 C C . GLY A 1 93 ? 18.742 -6.708 -8.112 1.00 76.06 93 GLY A C 1
ATOM 728 O O . GLY A 1 93 ? 19.200 -6.248 -9.153 1.00 76.06 93 GLY A O 1
ATOM 729 N N . GLY A 1 94 ? 18.186 -5.922 -7.185 1.00 75.00 94 GLY A N 1
ATOM 730 C CA . GLY A 1 94 ? 18.057 -4.463 -7.254 1.00 75.00 94 GLY A CA 1
ATOM 731 C C . GLY A 1 94 ? 16.978 -3.962 -8.211 1.00 75.00 94 GLY A C 1
ATOM 732 O O . GLY A 1 94 ? 16.278 -3.011 -7.875 1.00 75.00 94 GLY A O 1
ATOM 733 N N . LEU A 1 95 ? 16.837 -4.627 -9.362 1.00 58.28 95 LEU A N 1
ATOM 734 C CA . LEU A 1 95 ? 16.015 -4.216 -10.499 1.00 58.28 95 LEU A CA 1
ATOM 735 C C . LEU A 1 95 ? 14.923 -5.266 -10.774 1.00 58.28 95 LEU A C 1
ATOM 737 O O . LEU A 1 95 ? 15.215 -6.463 -10.660 1.00 58.28 95 LEU A O 1
ATOM 741 N N . PRO A 1 96 ? 13.703 -4.882 -11.202 1.00 45.72 96 PRO A N 1
ATOM 742 C CA . PRO A 1 96 ? 12.625 -5.820 -11.539 1.00 45.72 96 PRO A CA 1
ATOM 743 C C . PRO A 1 96 ? 13.045 -6.925 -12.511 1.00 45.72 96 PRO A C 1
ATOM 745 O O . PRO A 1 96 ? 12.659 -8.078 -12.343 1.00 45.72 96 PRO A O 1
ATOM 748 N N . GLN A 1 97 ? 13.871 -6.581 -13.497 1.00 60.78 97 GLN A N 1
ATOM 749 C CA . GLN A 1 97 ? 14.303 -7.482 -14.557 1.00 60.78 97 GLN A CA 1
ATOM 750 C C . GLN A 1 97 ? 15.458 -8.419 -14.192 1.00 60.78 97 GLN A C 1
ATOM 752 O O . GLN A 1 97 ? 15.667 -9.414 -14.880 1.00 60.78 97 GLN A O 1
ATOM 757 N N . LEU A 1 98 ? 16.215 -8.102 -13.135 1.00 66.44 98 LEU A N 1
ATOM 758 C CA . LEU A 1 98 ? 17.300 -8.952 -12.626 1.00 66.44 98 LEU A CA 1
ATOM 759 C C . LEU A 1 98 ? 16.818 -9.869 -11.487 1.00 66.44 98 LEU A C 1
ATOM 761 O O . LEU A 1 98 ? 17.606 -10.591 -10.878 1.00 66.44 98 LEU A O 1
ATOM 765 N N . SER A 1 99 ? 15.517 -9.835 -11.187 1.00 65.50 99 SER A N 1
ATOM 766 C CA . SER A 1 99 ? 14.873 -10.654 -10.168 1.00 65.50 99 SER A CA 1
ATOM 767 C C . SER A 1 99 ? 14.477 -12.027 -10.717 1.00 65.50 99 SER A C 1
ATOM 769 O O . SER A 1 99 ? 13.888 -12.146 -11.792 1.00 65.50 99 SER A O 1
ATOM 771 N N . LEU A 1 100 ? 14.736 -13.085 -9.944 1.00 81.25 100 LEU A N 1
ATOM 772 C CA . LEU A 1 100 ? 14.209 -14.418 -10.239 1.00 81.25 100 LEU A CA 1
ATOM 773 C C . LEU A 1 100 ? 12.720 -14.473 -9.884 1.00 81.25 100 LEU A C 1
ATOM 775 O O . LEU A 1 100 ? 12.357 -14.615 -8.714 1.00 81.25 100 LEU A O 1
ATOM 779 N N . LEU A 1 101 ? 11.870 -14.398 -10.912 1.00 60.03 101 LEU A N 1
ATOM 780 C CA . LEU A 1 101 ? 10.413 -14.322 -10.787 1.00 60.03 101 LEU A CA 1
ATOM 781 C C . LEU A 1 101 ? 9.816 -15.440 -9.917 1.00 60.03 101 LEU A C 1
ATOM 783 O O . LEU A 1 101 ? 8.913 -15.166 -9.138 1.00 60.03 101 LEU A O 1
ATOM 787 N N . GLU A 1 102 ? 10.327 -16.671 -9.984 1.00 75.81 102 GLU A N 1
ATOM 788 C CA . GLU A 1 102 ? 9.839 -17.790 -9.162 1.00 75.81 102 GLU A CA 1
ATOM 789 C C . GLU A 1 102 ? 10.103 -17.578 -7.659 1.00 75.81 102 GLU A C 1
ATOM 791 O O . GLU A 1 102 ? 9.203 -17.749 -6.834 1.00 75.81 102 GLU A O 1
ATOM 796 N N . ASN A 1 103 ? 11.308 -17.124 -7.296 1.00 71.88 103 ASN A N 1
ATOM 797 C CA . ASN A 1 103 ? 11.658 -16.791 -5.913 1.00 71.88 103 ASN A CA 1
ATOM 798 C C . ASN A 1 103 ? 10.879 -15.566 -5.432 1.00 71.88 103 ASN A C 1
ATOM 800 O O . ASN A 1 103 ? 10.338 -15.577 -4.323 1.00 71.88 103 ASN A O 1
ATOM 804 N N . HIS A 1 104 ? 10.790 -14.533 -6.276 1.00 66.00 104 HIS A N 1
ATOM 805 C CA . HIS A 1 104 ? 9.979 -13.358 -6.002 1.00 66.00 104 HIS A CA 1
ATOM 806 C C . HIS A 1 104 ? 8.533 -13.767 -5.726 1.00 66.00 104 HIS A C 1
ATOM 808 O O . HIS A 1 104 ? 8.056 -13.497 -4.634 1.00 66.00 104 HIS A O 1
ATOM 814 N N . LEU A 1 105 ? 7.875 -14.486 -6.642 1.00 51.25 105 LEU A N 1
ATOM 815 C CA . LEU A 1 105 ? 6.502 -14.972 -6.493 1.00 51.25 105 LEU A CA 1
ATOM 816 C C . LEU A 1 105 ? 6.334 -15.828 -5.240 1.00 51.25 105 LEU A C 1
ATOM 818 O O . LEU A 1 105 ? 5.417 -15.562 -4.474 1.00 51.25 105 LEU A O 1
ATOM 822 N N . LYS A 1 106 ? 7.225 -16.795 -4.977 1.00 58.50 106 LYS A N 1
ATOM 823 C CA . LYS A 1 106 ? 7.162 -17.668 -3.791 1.00 58.50 106 LYS A CA 1
ATOM 824 C C . LYS A 1 106 ? 7.071 -16.882 -2.485 1.00 58.50 106 LYS A C 1
ATOM 826 O O . LYS A 1 106 ? 6.311 -17.285 -1.610 1.00 58.50 106 LYS A O 1
ATOM 831 N N . LYS A 1 107 ? 7.832 -15.792 -2.364 1.00 50.75 107 LYS A N 1
ATOM 832 C CA . LYS A 1 107 ? 7.830 -14.928 -1.181 1.00 50.75 107 LYS A CA 1
ATOM 833 C C . LYS A 1 107 ? 6.797 -13.797 -1.293 1.00 50.75 107 LYS A C 1
ATOM 835 O O . LYS A 1 107 ? 6.347 -13.346 -0.260 1.00 50.75 107 LYS A O 1
ATOM 840 N N . ALA A 1 108 ? 6.424 -13.322 -2.489 1.00 44.12 108 ALA A N 1
ATOM 841 C CA . ALA A 1 108 ? 5.573 -12.133 -2.704 1.00 44.12 108 ALA A CA 1
ATOM 842 C C . ALA A 1 108 ? 4.089 -12.458 -2.584 1.00 44.12 108 ALA A C 1
ATOM 844 O O . ALA A 1 108 ? 3.305 -11.631 -2.124 1.00 44.12 108 ALA A O 1
ATOM 845 N N . LYS A 1 109 ? 3.777 -13.722 -2.869 1.00 48.12 109 LYS A N 1
ATOM 846 C CA . LYS A 1 109 ? 2.662 -14.520 -2.362 1.00 48.12 109 LYS A CA 1
ATOM 847 C C . LYS A 1 109 ? 2.189 -14.156 -0.954 1.00 48.12 109 LYS A C 1
ATOM 849 O O . LYS A 1 109 ? 1.021 -14.375 -0.649 1.00 48.12 109 LYS A O 1
ATOM 854 N N . GLU A 1 110 ? 3.061 -13.621 -0.109 1.00 40.38 110 GLU A N 1
ATOM 855 C CA . GLU A 1 110 ? 2.748 -13.344 1.277 1.00 40.38 110 GLU A CA 1
ATOM 856 C C . GLU A 1 110 ? 2.194 -11.875 1.498 1.00 40.38 110 GLU A C 1
ATOM 858 O O . GLU A 1 110 ? 1.584 -11.670 2.544 1.00 40.38 110 GLU A O 1
ATOM 863 N N . ASP A 1 111 ? 2.309 -10.852 0.578 1.00 38.31 111 ASP A N 1
ATOM 864 C CA . ASP A 1 111 ? 2.495 -9.431 1.072 1.00 38.31 111 ASP A CA 1
ATOM 865 C C . ASP A 1 111 ? 2.212 -8.043 0.284 1.00 38.31 111 ASP A C 1
ATOM 867 O O . ASP A 1 111 ? 2.475 -6.995 0.865 1.00 38.31 111 ASP A O 1
ATOM 871 N N . ILE A 1 112 ? 1.745 -7.924 -0.988 1.00 44.59 112 ILE A N 1
ATOM 872 C CA . ILE A 1 112 ? 1.922 -6.827 -2.066 1.00 44.59 112 ILE A CA 1
ATOM 873 C C . ILE A 1 112 ? 1.509 -5.280 -2.054 1.00 44.59 112 ILE A C 1
ATOM 875 O O . ILE A 1 112 ? 0.630 -4.877 -1.302 1.00 44.59 112 ILE A O 1
ATOM 879 N N . GLN A 1 113 ? 2.021 -4.454 -3.048 1.00 41.94 113 GLN A N 1
ATOM 880 C CA . GLN A 1 113 ? 1.317 -3.439 -3.976 1.00 41.94 113 GLN A CA 1
ATOM 881 C C . GLN A 1 113 ? 2.183 -2.742 -5.109 1.00 41.94 113 GLN A C 1
ATOM 883 O O . GLN A 1 113 ? 3.220 -2.183 -4.757 1.00 41.94 113 GLN A O 1
ATOM 888 N N . PRO A 1 114 ? 1.787 -2.663 -6.427 1.00 51.59 114 PRO A N 1
ATOM 889 C CA . PRO A 1 114 ? 2.268 -1.575 -7.363 1.00 51.59 114 PRO A CA 1
ATOM 890 C C . PRO A 1 114 ? 1.380 -1.099 -8.587 1.00 51.59 114 PRO A C 1
ATOM 892 O O . PRO A 1 114 ? 0.474 -1.804 -9.018 1.00 51.59 114 PRO A O 1
ATOM 895 N N . VAL A 1 115 ? 1.700 0.069 -9.219 1.00 59.38 115 VAL A N 1
ATOM 896 C CA . VAL A 1 115 ? 1.158 0.613 -10.524 1.00 59.38 115 VAL A CA 1
ATOM 897 C C . VAL A 1 115 ? 2.199 1.501 -11.279 1.00 59.38 115 VAL A C 1
ATOM 899 O O . VAL A 1 115 ? 2.773 2.391 -10.654 1.00 59.38 115 VAL A O 1
ATOM 902 N N . TRP A 1 116 ? 2.402 1.364 -12.611 1.00 60.03 116 TRP A N 1
ATOM 903 C CA . TRP A 1 116 ? 3.480 2.049 -13.392 1.00 60.03 116 TRP A CA 1
ATOM 904 C C . TRP A 1 116 ? 3.507 3.581 -13.302 1.00 60.03 116 TRP A C 1
ATOM 906 O O . TRP A 1 116 ? 4.551 4.159 -13.002 1.00 60.03 116 TRP A O 1
ATOM 916 N N . ILE A 1 117 ? 2.383 4.267 -13.552 1.00 61.91 117 ILE A N 1
ATOM 917 C CA . ILE A 1 117 ? 2.355 5.745 -13.567 1.00 61.91 117 ILE A CA 1
ATOM 918 C C . ILE A 1 117 ? 2.669 6.365 -12.195 1.00 61.91 117 ILE A C 1
ATOM 920 O O . ILE A 1 117 ? 2.955 7.551 -12.116 1.00 61.91 117 ILE A O 1
ATOM 924 N N . ARG A 1 118 ? 2.663 5.577 -11.114 1.00 60.84 118 ARG A N 1
ATOM 925 C CA . ARG A 1 118 ? 2.986 6.036 -9.754 1.00 60.84 118 ARG A CA 1
ATOM 926 C C . ARG A 1 118 ? 4.459 5.835 -9.376 1.00 60.84 118 ARG A C 1
ATOM 928 O O . ARG A 1 118 ? 4.866 6.215 -8.282 1.00 60.84 118 ARG A O 1
ATOM 935 N N . ASN A 1 119 ? 5.269 5.290 -10.283 1.00 60.44 119 ASN A N 1
ATOM 936 C CA . ASN A 1 119 ? 6.711 5.121 -10.112 1.00 60.44 119 ASN A CA 1
ATOM 937 C C . ASN A 1 119 ? 7.468 6.390 -10.544 1.00 60.44 119 ASN A C 1
ATOM 939 O O . ASN A 1 119 ? 8.139 6.412 -11.574 1.00 60.44 119 ASN A O 1
ATOM 943 N N . TRP A 1 120 ? 7.306 7.471 -9.774 1.00 50.03 120 TRP A N 1
ATOM 944 C CA . TRP A 1 120 ? 7.992 8.761 -9.958 1.00 50.03 120 TRP A CA 1
ATOM 945 C C . TRP A 1 120 ? 8.942 9.064 -8.788 1.00 50.03 120 TRP A C 1
ATOM 947 O O . TRP A 1 120 ? 8.953 8.355 -7.780 1.00 50.03 120 TRP A O 1
ATOM 957 N N . GLY A 1 121 ? 9.745 10.127 -8.911 1.00 65.12 121 GLY A N 1
ATOM 958 C CA . GLY A 1 121 ? 10.774 10.458 -7.921 1.00 65.12 121 GLY A CA 1
ATOM 959 C C . GLY A 1 121 ? 11.827 9.354 -7.865 1.00 65.12 121 GLY A C 1
ATOM 960 O O . GLY A 1 121 ? 12.262 8.873 -8.909 1.00 65.12 121 GLY A O 1
ATOM 961 N N . SER A 1 122 ? 12.191 8.892 -6.669 1.00 60.19 122 SER A N 1
ATOM 962 C CA . SER A 1 122 ? 13.141 7.782 -6.525 1.00 60.19 122 SER A CA 1
ATOM 963 C C . SER A 1 122 ? 12.652 6.464 -7.142 1.00 60.19 122 SER A C 1
ATOM 965 O O . SER A 1 122 ? 13.455 5.660 -7.609 1.00 60.19 122 SER A O 1
ATOM 967 N N . LYS A 1 123 ? 11.329 6.267 -7.255 1.00 62.56 123 LYS A N 1
ATOM 968 C CA . LYS A 1 123 ? 10.730 5.092 -7.911 1.00 62.56 123 LYS A CA 1
ATOM 969 C C . LYS A 1 123 ? 10.851 5.107 -9.437 1.00 62.56 123 LYS A C 1
ATOM 971 O O . LYS A 1 123 ? 10.518 4.109 -10.067 1.00 62.56 123 LYS A O 1
ATOM 976 N N . ASP A 1 124 ? 11.347 6.186 -10.042 1.00 70.50 124 ASP A N 1
ATOM 977 C CA . ASP A 1 124 ? 11.617 6.242 -11.486 1.00 70.50 124 ASP A CA 1
ATOM 978 C C . ASP A 1 124 ? 12.615 5.165 -11.949 1.00 70.50 124 ASP A C 1
ATOM 980 O O . ASP A 1 124 ? 12.576 4.733 -13.102 1.00 70.50 124 ASP A O 1
ATOM 984 N N . ILE A 1 125 ? 13.447 4.672 -11.024 1.00 73.69 125 ILE A N 1
ATOM 985 C CA . ILE A 1 125 ? 14.369 3.555 -11.229 1.00 73.69 125 ILE A CA 1
ATOM 986 C C . ILE A 1 125 ? 13.686 2.342 -11.882 1.00 73.69 125 ILE A C 1
ATOM 988 O O . ILE A 1 125 ? 14.145 1.882 -12.922 1.00 73.69 125 ILE A O 1
ATOM 992 N N . TYR A 1 126 ? 12.504 1.934 -11.401 1.00 74.50 126 TYR A N 1
ATOM 993 C CA . TYR A 1 126 ? 11.755 0.802 -11.961 1.00 74.50 126 TYR A CA 1
ATOM 994 C C . TYR A 1 126 ? 11.357 1.014 -13.427 1.00 74.50 126 TYR A C 1
ATOM 996 O O . TYR A 1 126 ? 11.231 0.043 -14.171 1.00 74.50 126 TYR A O 1
ATOM 1004 N N . ARG A 1 127 ? 11.152 2.268 -13.856 1.00 77.31 127 ARG A N 1
ATOM 1005 C CA . ARG A 1 127 ? 10.808 2.589 -15.248 1.00 77.31 127 ARG A CA 1
ATOM 1006 C C . ARG A 1 127 ? 12.036 2.513 -16.142 1.00 77.31 127 ARG A C 1
ATOM 1008 O O . ARG A 1 127 ? 11.971 1.831 -17.158 1.00 77.31 127 ARG A O 1
ATOM 1015 N N . LYS A 1 128 ? 13.138 3.163 -15.748 1.00 80.81 128 LYS A N 1
ATOM 1016 C CA . LYS A 1 128 ? 14.426 3.113 -16.469 1.00 80.81 128 LYS A CA 1
ATOM 1017 C C . LYS A 1 128 ? 14.883 1.677 -16.670 1.00 80.81 128 LYS A C 1
ATOM 1019 O O . LYS A 1 128 ? 15.127 1.252 -17.788 1.00 80.81 128 LYS A O 1
ATOM 1024 N N . GLU A 1 129 ? 14.872 0.912 -15.592 1.00 86.19 129 GLU A N 1
ATOM 1025 C CA . GLU A 1 129 ? 15.365 -0.455 -15.569 1.00 86.19 129 GLU A CA 1
ATOM 1026 C C . GLU A 1 129 ? 14.456 -1.406 -16.381 1.00 86.19 129 GLU A C 1
ATOM 1028 O O . GLU A 1 129 ? 14.953 -2.253 -17.123 1.00 86.19 129 GLU A O 1
ATOM 1033 N N . SER A 1 130 ? 13.131 -1.199 -16.379 1.00 83.50 130 SER A N 1
ATOM 1034 C CA . SER A 1 130 ? 12.233 -1.934 -17.290 1.00 83.50 130 SER A CA 1
ATOM 1035 C C . SER A 1 130 ? 12.477 -1.593 -18.770 1.00 83.50 130 SER A C 1
ATOM 1037 O O . SER A 1 130 ? 12.336 -2.468 -19.619 1.00 83.50 130 SER A O 1
ATOM 1039 N N . ILE A 1 131 ? 12.840 -0.344 -19.096 1.00 87.12 131 ILE A N 1
ATOM 1040 C CA . ILE A 1 131 ? 13.194 0.075 -20.467 1.00 87.12 131 ILE A CA 1
ATOM 1041 C C . ILE A 1 131 ? 14.520 -0.573 -20.884 1.00 87.12 131 ILE A C 1
ATOM 1043 O O . ILE A 1 131 ? 14.589 -1.193 -21.944 1.00 87.12 131 ILE A O 1
ATOM 1047 N N . GLU A 1 132 ? 15.539 -0.495 -20.025 1.00 91.19 132 GLU A N 1
ATOM 1048 C CA . GLU A 1 132 ? 16.858 -1.099 -20.242 1.00 91.19 132 GLU A CA 1
ATOM 1049 C C . GLU A 1 132 ? 16.765 -2.614 -20.476 1.00 91.19 132 GLU A C 1
ATOM 1051 O O . GLU A 1 132 ? 17.456 -3.126 -21.353 1.00 91.19 132 GLU A O 1
ATOM 1056 N N . LEU A 1 133 ? 15.879 -3.335 -19.769 1.00 92.69 133 LEU A N 1
ATOM 1057 C CA . LEU A 1 133 ? 15.622 -4.757 -20.042 1.00 92.69 133 LEU A CA 1
ATOM 1058 C C . LEU A 1 133 ? 15.212 -4.998 -21.494 1.00 92.69 133 LEU A C 1
ATOM 1060 O O . LEU A 1 133 ? 15.727 -5.901 -22.151 1.00 92.69 133 LEU A O 1
ATOM 1064 N N . VAL A 1 134 ? 14.229 -4.234 -21.968 1.00 93.38 134 VAL A N 1
ATOM 1065 C CA . VAL A 1 134 ? 13.659 -4.428 -23.301 1.00 93.38 134 VAL A CA 1
ATOM 1066 C C . VAL A 1 134 ? 14.700 -4.085 -24.367 1.00 93.38 134 VAL A C 1
ATOM 1068 O O . VAL A 1 134 ? 14.869 -4.853 -25.309 1.00 93.38 134 VAL A O 1
ATOM 1071 N N . GLN A 1 135 ? 15.473 -3.014 -24.167 1.00 92.88 135 GLN A N 1
ATOM 1072 C CA . GLN A 1 135 ? 16.585 -2.646 -25.052 1.00 92.88 135 GLN A CA 1
ATOM 1073 C C . GLN A 1 135 ? 17.712 -3.691 -25.060 1.00 92.88 135 GLN A C 1
ATOM 1075 O O . GLN A 1 135 ? 18.287 -3.963 -26.107 1.00 92.88 135 GLN A O 1
ATOM 1080 N N . GLN A 1 136 ? 18.024 -4.318 -23.920 1.00 93.56 136 GLN A N 1
ATOM 1081 C CA . GLN A 1 136 ? 19.016 -5.402 -23.853 1.00 93.56 136 GLN A CA 1
ATOM 1082 C C . GLN A 1 136 ? 18.540 -6.692 -24.539 1.00 93.56 136 GLN A C 1
ATOM 1084 O O . GLN A 1 136 ? 19.369 -7.463 -25.019 1.00 93.56 136 GLN A O 1
ATOM 1089 N N . ARG A 1 137 ? 17.224 -6.940 -24.582 1.00 95.12 137 ARG A N 1
ATOM 1090 C CA . ARG A 1 137 ? 16.625 -8.078 -25.301 1.00 95.12 137 ARG A CA 1
ATOM 1091 C C . ARG A 1 137 ? 16.585 -7.862 -26.812 1.00 95.12 137 ARG A C 1
ATOM 1093 O O . ARG A 1 137 ? 16.790 -8.821 -27.550 1.00 95.12 137 ARG A O 1
ATOM 1100 N N . ASP A 1 138 ? 16.323 -6.636 -27.254 1.00 94.00 138 ASP A N 1
ATOM 1101 C CA . ASP A 1 138 ? 16.297 -6.267 -28.667 1.00 94.00 138 ASP A CA 1
ATOM 1102 C C . ASP A 1 138 ? 16.884 -4.862 -28.875 1.00 94.00 138 ASP A C 1
ATOM 1104 O O . ASP A 1 138 ? 16.236 -3.835 -28.659 1.00 94.00 138 ASP A O 1
ATOM 1108 N N . LEU A 1 139 ? 18.139 -4.847 -29.332 1.00 93.62 139 LEU A N 1
ATOM 1109 C CA . LEU A 1 139 ? 18.917 -3.641 -29.621 1.00 93.62 139 LEU A CA 1
ATOM 1110 C C . LEU A 1 139 ? 18.426 -2.883 -30.870 1.00 93.62 139 LEU A C 1
ATOM 1112 O O . LEU A 1 139 ? 18.941 -1.802 -31.149 1.00 93.62 139 LEU A O 1
ATOM 1116 N N . SER A 1 140 ? 17.485 -3.438 -31.645 1.00 95.75 140 SER A N 1
ATOM 1117 C CA . SER A 1 140 ? 16.910 -2.765 -32.817 1.00 95.75 140 SER A CA 1
ATOM 1118 C C . SER A 1 140 ? 15.748 -1.826 -32.472 1.00 95.75 140 SER A C 1
ATOM 1120 O O . SER A 1 140 ? 15.417 -0.951 -33.272 1.00 95.75 140 SER A O 1
ATOM 1122 N N . LEU A 1 141 ? 15.162 -1.966 -31.276 1.00 95.31 141 LEU A N 1
ATOM 1123 C CA . LEU A 1 141 ? 14.054 -1.135 -30.810 1.00 95.31 141 LEU A CA 1
ATOM 1124 C C . LEU A 1 141 ? 14.497 0.302 -30.527 1.00 95.31 141 LEU A C 1
ATOM 1126 O O . LEU A 1 141 ? 15.484 0.548 -29.826 1.00 95.31 141 LEU A O 1
ATOM 1130 N N . SER A 1 142 ? 13.696 1.275 -30.963 1.00 95.12 142 SER A N 1
ATOM 1131 C CA . SER A 1 142 ? 13.841 2.647 -30.479 1.00 95.12 142 SER A CA 1
ATOM 1132 C C . SER A 1 142 ? 13.492 2.751 -28.987 1.00 95.12 142 SER A C 1
ATOM 1134 O O . SER A 1 142 ? 12.715 1.962 -28.442 1.00 95.12 142 SER A O 1
ATOM 1136 N N . GLU A 1 143 ? 14.002 3.786 -28.312 1.00 88.00 143 GLU A N 1
ATOM 1137 C CA . GLU A 1 143 ? 13.664 4.074 -26.907 1.00 88.00 143 GLU A CA 1
ATOM 1138 C C . GLU A 1 143 ? 12.141 4.192 -26.685 1.00 88.00 143 GLU A C 1
ATOM 1140 O O . GLU A 1 143 ? 11.616 3.749 -25.664 1.00 88.00 143 GLU A O 1
ATOM 1145 N N . ALA A 1 144 ? 11.409 4.744 -27.660 1.00 83.94 144 ALA A N 1
ATOM 1146 C CA . ALA A 1 144 ? 9.959 4.895 -27.593 1.00 83.94 144 ALA A CA 1
ATOM 1147 C C . ALA A 1 144 ? 9.221 3.545 -27.648 1.00 83.94 144 ALA A C 1
ATOM 1149 O O . ALA A 1 144 ? 8.274 3.329 -26.887 1.00 83.94 144 ALA A O 1
ATOM 1150 N N . GLU A 1 145 ? 9.662 2.625 -28.507 1.00 92.00 145 GLU A N 1
ATOM 1151 C CA . GLU A 1 145 ? 9.098 1.274 -28.614 1.00 92.00 145 GLU A CA 1
ATOM 1152 C C . GLU A 1 145 ? 9.427 0.448 -27.372 1.00 92.00 145 GLU A C 1
ATOM 1154 O O . GLU A 1 145 ? 8.518 -0.097 -26.738 1.00 92.00 145 GLU A O 1
ATOM 1159 N N . ALA A 1 146 ? 10.697 0.453 -26.952 1.00 91.31 146 ALA A N 1
ATOM 1160 C CA . ALA A 1 146 ? 11.140 -0.231 -25.744 1.00 91.31 146 ALA A CA 1
ATOM 1161 C C . ALA A 1 146 ? 10.366 0.239 -24.503 1.00 91.31 146 ALA A C 1
ATOM 1163 O O . ALA A 1 146 ? 9.945 -0.575 -23.685 1.00 91.31 146 ALA A O 1
ATOM 1164 N N . LYS A 1 147 ? 10.083 1.542 -24.393 1.00 84.12 147 LYS A N 1
ATOM 1165 C CA . LYS A 1 147 ? 9.282 2.130 -23.309 1.00 84.12 147 LYS A CA 1
ATOM 1166 C C . LYS A 1 147 ? 7.810 1.732 -23.324 1.00 84.12 147 LYS A C 1
ATOM 1168 O O . LYS A 1 147 ? 7.224 1.566 -22.251 1.00 84.12 147 LYS A O 1
ATOM 1173 N N . ASN A 1 148 ? 7.211 1.560 -24.500 1.00 80.75 148 ASN A N 1
ATOM 1174 C CA . ASN A 1 148 ? 5.838 1.069 -24.611 1.00 80.75 148 ASN A CA 1
ATOM 1175 C C . ASN A 1 148 ? 5.741 -0.406 -24.192 1.00 80.75 148 ASN A C 1
ATOM 1177 O O . ASN A 1 148 ? 4.863 -0.755 -23.402 1.00 80.75 148 ASN A O 1
ATOM 1181 N N . ILE A 1 149 ? 6.677 -1.243 -24.647 1.00 86.81 149 ILE A N 1
ATOM 1182 C CA . ILE A 1 149 ? 6.763 -2.662 -24.270 1.00 86.81 149 ILE A CA 1
ATOM 1183 C C . ILE A 1 149 ? 7.041 -2.798 -22.765 1.00 86.81 149 ILE A C 1
ATOM 1185 O O . ILE A 1 149 ? 6.293 -3.477 -22.064 1.00 86.81 149 ILE A O 1
ATOM 1189 N N . ALA A 1 150 ? 8.035 -2.074 -22.240 1.00 82.44 150 ALA A N 1
ATOM 1190 C CA . ALA A 1 150 ? 8.409 -2.076 -20.825 1.00 82.44 150 ALA A CA 1
ATOM 1191 C C . ALA A 1 150 ? 7.239 -1.713 -19.900 1.00 82.44 150 ALA A C 1
ATOM 1193 O O . ALA A 1 150 ? 7.050 -2.350 -18.864 1.00 82.44 150 ALA A O 1
ATOM 1194 N N . LYS A 1 151 ? 6.417 -0.724 -20.285 1.00 77.00 151 LYS A N 1
ATOM 1195 C CA . LYS A 1 151 ? 5.191 -0.388 -19.552 1.00 77.00 151 LYS A CA 1
ATOM 1196 C C . LYS A 1 151 ? 4.228 -1.581 -19.507 1.00 77.00 151 LYS A C 1
ATOM 1198 O O . LYS A 1 151 ? 3.725 -1.902 -18.433 1.00 77.00 151 LYS A O 1
ATOM 1203 N N . ILE A 1 152 ? 3.956 -2.207 -20.655 1.00 76.75 152 ILE A N 1
ATOM 1204 C CA . ILE A 1 152 ? 3.000 -3.319 -20.772 1.00 76.75 152 ILE A CA 1
ATOM 1205 C C . ILE A 1 152 ? 3.482 -4.528 -19.961 1.00 76.75 152 ILE A C 1
ATOM 1207 O O . ILE A 1 152 ? 2.711 -5.065 -19.164 1.00 76.75 152 ILE A O 1
ATOM 1211 N N . GLU A 1 153 ? 4.753 -4.919 -20.106 1.00 83.81 153 GLU A N 1
ATOM 1212 C CA . GLU A 1 153 ? 5.356 -6.010 -19.330 1.00 83.81 153 GLU A CA 1
ATOM 1213 C C . GLU A 1 153 ? 5.300 -5.722 -17.822 1.00 83.81 153 GLU A C 1
ATOM 1215 O O . GLU A 1 153 ? 4.848 -6.574 -17.053 1.00 83.81 153 GLU A O 1
ATOM 1220 N N . PHE A 1 154 ? 5.678 -4.511 -17.392 1.00 79.31 154 PHE A N 1
ATOM 1221 C CA . PHE A 1 154 ? 5.651 -4.126 -15.981 1.00 79.31 154 PHE A CA 1
ATOM 1222 C C . PHE A 1 154 ? 4.232 -4.143 -15.400 1.00 79.31 154 PHE A C 1
ATOM 1224 O O . PHE A 1 154 ? 4.020 -4.709 -14.330 1.00 79.31 154 PHE A O 1
ATOM 1231 N N . GLU A 1 155 ? 3.249 -3.533 -16.072 1.00 70.50 155 GLU A N 1
ATOM 1232 C CA . GLU A 1 155 ? 1.864 -3.479 -15.581 1.00 70.50 155 GLU A CA 1
ATOM 1233 C C . GLU A 1 155 ? 1.223 -4.876 -15.534 1.00 70.50 155 GLU A C 1
ATOM 1235 O O . GLU A 1 155 ? 0.524 -5.195 -14.567 1.00 70.50 155 GLU A O 1
ATOM 1240 N N . ALA A 1 156 ? 1.504 -5.737 -16.520 1.00 73.88 156 ALA A N 1
ATOM 1241 C CA . ALA A 1 156 ? 1.030 -7.119 -16.543 1.00 73.88 156 ALA A CA 1
ATOM 1242 C C . ALA A 1 156 ? 1.670 -7.975 -15.437 1.00 73.88 156 ALA A C 1
ATOM 1244 O O . ALA A 1 156 ? 0.952 -8.645 -14.687 1.00 73.88 156 ALA A O 1
ATOM 1245 N N . ALA A 1 157 ? 2.999 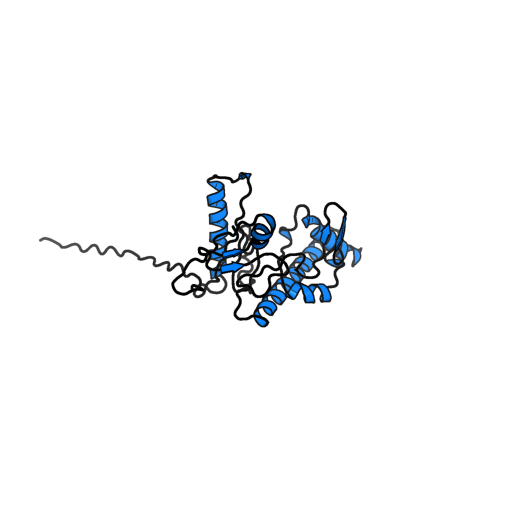-7.923 -15.289 1.00 74.88 157 ALA A N 1
ATOM 1246 C CA . ALA A 1 157 ? 3.727 -8.654 -14.254 1.00 74.88 157 ALA A CA 1
ATOM 1247 C C . ALA A 1 157 ? 3.312 -8.192 -12.851 1.00 74.88 157 ALA A C 1
ATOM 1249 O O . ALA A 1 157 ? 2.958 -9.024 -12.014 1.00 74.88 157 ALA A O 1
ATOM 1250 N N . ALA A 1 158 ? 3.258 -6.873 -12.622 1.00 71.81 158 ALA A N 1
ATOM 1251 C CA . ALA A 1 158 ? 2.755 -6.280 -11.389 1.00 71.81 158 ALA A CA 1
ATOM 1252 C C . ALA A 1 158 ? 1.356 -6.811 -11.064 1.00 71.81 158 ALA A C 1
ATOM 1254 O O . ALA A 1 158 ? 1.173 -7.414 -10.010 1.00 71.81 158 ALA A O 1
ATOM 1255 N N . LYS A 1 159 ? 0.387 -6.673 -11.981 1.00 70.38 159 LYS A N 1
ATOM 1256 C CA . LYS A 1 159 ? -0.989 -7.150 -11.776 1.00 70.38 159 LYS A CA 1
ATOM 1257 C C . LYS A 1 159 ? -1.044 -8.649 -11.458 1.00 70.38 159 LYS A C 1
ATOM 1259 O O . LYS A 1 159 ? -1.775 -9.034 -10.550 1.00 70.38 159 LYS A O 1
ATOM 1264 N N . SER A 1 160 ? -0.281 -9.480 -12.168 1.00 74.50 160 SER A N 1
ATOM 1265 C CA . SER A 1 160 ? -0.232 -10.930 -11.932 1.00 74.50 160 SER A CA 1
ATOM 1266 C C . SER A 1 160 ? 0.260 -11.255 -10.519 1.00 74.50 160 SER A C 1
ATOM 1268 O O . SER A 1 160 ? -0.441 -11.919 -9.753 1.00 74.50 160 SER A O 1
ATOM 1270 N N . ILE A 1 161 ? 1.404 -10.676 -10.129 1.00 72.31 161 ILE A N 1
ATOM 1271 C CA . ILE A 1 161 ? 1.971 -10.787 -8.780 1.00 72.31 161 ILE A CA 1
ATOM 1272 C C . ILE A 1 161 ? 0.931 -10.351 -7.736 1.00 72.31 161 ILE A C 1
ATOM 1274 O O . ILE A 1 161 ? 0.690 -11.084 -6.773 1.00 72.31 161 ILE A O 1
ATOM 1278 N N . MET A 1 162 ? 0.259 -9.209 -7.949 1.00 75.19 162 MET A N 1
ATOM 1279 C CA . MET A 1 162 ? -0.755 -8.706 -7.019 1.00 75.19 162 MET A CA 1
ATOM 1280 C C . MET A 1 162 ? -1.927 -9.664 -6.825 1.00 75.19 162 MET A C 1
ATOM 1282 O O . MET A 1 162 ? -2.361 -9.894 -5.700 1.00 75.19 162 MET A O 1
ATOM 1286 N N . LEU A 1 163 ? -2.493 -10.177 -7.914 1.00 77.00 163 LEU A N 1
ATOM 1287 C CA . LEU A 1 163 ? -3.740 -10.929 -7.845 1.00 77.00 163 LEU A CA 1
ATOM 1288 C C . LEU A 1 163 ? -3.522 -12.355 -7.342 1.00 77.00 163 LEU A C 1
ATOM 1290 O O . LEU A 1 163 ? -4.312 -12.812 -6.516 1.00 77.00 163 LEU A O 1
ATOM 1294 N N . GLU A 1 164 ? -2.451 -13.028 -7.765 1.00 79.19 164 GLU A N 1
ATOM 1295 C CA . GLU A 1 164 ? -2.163 -14.403 -7.336 1.00 79.19 164 GLU A CA 1
ATOM 1296 C C . GLU A 1 164 ? -1.768 -14.478 -5.855 1.00 79.19 164 GLU A C 1
ATOM 1298 O O . GLU A 1 164 ? -2.191 -15.390 -5.144 1.00 79.19 164 GLU A O 1
ATOM 1303 N N . SER A 1 165 ? -1.052 -13.476 -5.343 1.00 77.50 165 SER A N 1
ATOM 1304 C CA . SER A 1 165 ? -0.707 -13.405 -3.917 1.00 77.50 165 SER A CA 1
ATOM 1305 C C . SER A 1 165 ? -1.930 -13.122 -3.046 1.00 77.50 165 SER A C 1
ATOM 1307 O O . SER A 1 165 ? -2.128 -13.762 -2.016 1.00 77.50 165 SER A O 1
ATOM 1309 N N . LEU A 1 166 ? -2.809 -12.209 -3.481 1.00 83.50 166 LEU A N 1
ATOM 1310 C CA . LEU A 1 166 ? -4.049 -11.902 -2.763 1.00 83.50 166 LEU A CA 1
ATOM 1311 C C . LEU A 1 166 ? -5.010 -13.096 -2.750 1.00 83.50 166 LEU A C 1
ATOM 1313 O O . LEU A 1 166 ? -5.627 -13.399 -1.728 1.00 83.50 166 LEU A O 1
ATOM 1317 N N . LYS A 1 167 ? -5.118 -13.780 -3.893 1.00 85.25 167 LYS A N 1
ATOM 1318 C CA . LYS A 1 167 ? -5.859 -15.031 -4.058 1.00 85.25 167 LYS A CA 1
ATOM 1319 C C . LYS A 1 167 ? -5.329 -16.096 -3.106 1.00 85.25 167 LYS A C 1
ATOM 1321 O O . LYS A 1 167 ? -6.118 -16.651 -2.346 1.00 85.25 167 LYS A O 1
ATOM 1326 N N . LEU A 1 168 ? -4.018 -16.326 -3.064 1.00 81.50 168 LEU A N 1
ATOM 1327 C CA . LEU A 1 168 ? -3.487 -17.363 -2.194 1.00 81.50 168 LEU A CA 1
ATOM 1328 C C . LEU A 1 168 ? -3.551 -17.001 -0.705 1.00 81.50 168 LEU A C 1
ATOM 1330 O O . LEU A 1 168 ? -3.858 -17.873 0.104 1.00 81.50 168 LEU A O 1
ATOM 1334 N N . GLY A 1 169 ? -3.345 -15.740 -0.312 1.00 82.31 169 GLY A N 1
ATOM 1335 C CA . GLY A 1 169 ? -3.592 -15.315 1.071 1.00 82.31 169 GLY A CA 1
ATOM 1336 C C . GLY A 1 169 ? -5.004 -15.710 1.527 1.00 82.31 169 GLY A C 1
ATOM 1337 O O . GLY A 1 169 ? -5.184 -16.325 2.586 1.00 82.31 169 GLY A O 1
ATOM 1338 N N . ARG A 1 170 ? -6.004 -15.475 0.664 1.00 87.44 170 ARG A N 1
ATOM 1339 C CA . ARG A 1 170 ? -7.393 -15.917 0.871 1.00 87.44 170 ARG A CA 1
ATOM 1340 C C . ARG A 1 170 ? -7.543 -17.443 0.892 1.00 87.44 170 ARG A C 1
ATOM 1342 O O . ARG A 1 170 ? -8.285 -17.935 1.730 1.00 87.44 170 ARG A O 1
ATOM 1349 N N . GLU A 1 171 ? -6.849 -18.199 0.042 1.00 87.12 171 GLU A N 1
ATOM 1350 C CA . GLU A 1 171 ? -6.861 -19.676 0.073 1.00 87.12 171 GLU A CA 1
ATOM 1351 C C . GLU A 1 171 ? -6.251 -20.235 1.375 1.00 87.12 171 GLU A C 1
ATOM 1353 O O . GLU A 1 171 ? -6.809 -21.146 1.983 1.00 87.12 171 GLU A O 1
ATOM 1358 N N . MET A 1 172 ? -5.148 -19.655 1.864 1.00 80.44 172 MET A N 1
ATOM 1359 C CA . MET A 1 172 ? -4.486 -20.068 3.110 1.00 80.44 172 MET A CA 1
ATOM 1360 C C . MET A 1 172 ? -5.243 -19.651 4.377 1.00 80.44 172 MET A C 1
ATOM 1362 O O . MET A 1 172 ? -5.136 -20.323 5.409 1.00 80.44 172 MET A O 1
ATOM 1366 N N . LYS A 1 173 ? -5.945 -18.512 4.345 1.00 83.88 173 LYS A N 1
ATOM 1367 C CA . LYS A 1 173 ? -6.699 -17.947 5.477 1.00 83.88 173 LYS A CA 1
ATOM 1368 C C . LYS A 1 173 ? -8.035 -17.356 4.989 1.00 83.88 173 LYS A C 1
ATOM 1370 O O . LYS A 1 173 ? -8.187 -16.132 5.001 1.00 83.88 173 LYS A O 1
ATOM 1375 N N . PRO A 1 174 ? -9.029 -18.191 4.627 1.00 89.00 174 PRO A N 1
ATOM 1376 C CA . PRO A 1 174 ? -10.296 -17.727 4.043 1.00 89.00 174 PRO A CA 1
ATOM 1377 C C . PRO A 1 174 ? -11.153 -16.892 5.002 1.00 89.00 174 PRO A C 1
ATOM 1379 O O . PRO A 1 174 ? -11.946 -16.067 4.563 1.00 89.00 174 PRO A O 1
ATOM 1382 N N . ASN A 1 175 ? -10.947 -17.054 6.313 1.00 88.25 175 ASN A N 1
ATOM 1383 C CA . ASN A 1 175 ? -11.652 -16.313 7.364 1.00 88.25 175 ASN A CA 1
ATOM 1384 C C . ASN A 1 175 ? -10.943 -15.003 7.774 1.00 88.25 175 ASN A C 1
ATOM 1386 O O . ASN A 1 175 ? -11.312 -14.393 8.777 1.00 88.25 175 ASN A O 1
ATOM 1390 N N . ARG A 1 176 ? -9.890 -14.581 7.059 1.00 89.31 176 ARG A N 1
ATOM 1391 C CA . ARG A 1 176 ? -9.205 -13.295 7.274 1.00 89.31 176 ARG A CA 1
ATOM 1392 C C . ARG A 1 176 ? -9.599 -12.309 6.179 1.00 89.31 176 ARG A C 1
ATOM 1394 O O . ARG A 1 176 ? -9.824 -12.693 5.035 1.00 89.31 176 ARG A O 1
ATOM 1401 N N . LEU A 1 177 ? -9.649 -11.027 6.535 1.00 92.88 177 LEU A N 1
ATOM 1402 C CA . LEU A 1 177 ? -9.840 -9.961 5.562 1.00 92.88 177 LEU A CA 1
ATOM 1403 C C . LEU A 1 177 ? -8.502 -9.615 4.914 1.00 92.88 177 LEU A C 1
ATOM 1405 O O . LEU A 1 177 ? -7.615 -9.056 5.552 1.00 92.88 177 LEU A O 1
ATOM 1409 N N . TRP A 1 178 ? -8.392 -9.968 3.641 1.00 91.88 178 TRP A N 1
ATOM 1410 C CA . TRP A 1 178 ? -7.255 -9.689 2.784 1.00 91.88 178 TRP A CA 1
ATOM 1411 C C . TRP A 1 178 ? -7.505 -8.479 1.902 1.00 91.88 178 TRP A C 1
ATOM 1413 O O . TRP A 1 178 ? -8.558 -8.335 1.276 1.00 91.88 178 TRP A O 1
ATOM 1423 N N . GLY A 1 179 ? -6.483 -7.651 1.797 1.00 90.62 179 GLY A N 1
ATOM 1424 C CA . GLY A 1 179 ? -6.457 -6.479 0.953 1.00 90.62 179 GLY A CA 1
ATOM 1425 C C . GLY A 1 179 ? -5.136 -5.765 1.143 1.00 90.62 179 GLY A C 1
ATOM 1426 O O . GLY A 1 179 ? -4.272 -6.218 1.894 1.00 90.62 179 GLY A O 1
ATOM 1427 N N . TYR A 1 180 ? -4.988 -4.643 0.457 1.00 85.56 180 TYR A N 1
ATOM 1428 C CA . TYR A 1 180 ? -3.693 -4.009 0.322 1.00 85.56 180 TYR A CA 1
ATOM 1429 C C . TYR A 1 180 ? -3.630 -2.599 0.893 1.00 85.56 180 TYR A C 1
ATOM 1431 O O . TYR A 1 180 ? -4.504 -1.771 0.629 1.00 85.56 180 TYR A O 1
ATOM 1439 N N . TYR A 1 181 ? -2.560 -2.329 1.645 1.00 86.06 181 TYR A N 1
ATOM 1440 C CA . TYR A 1 181 ? -2.242 -1.003 2.163 1.00 86.06 181 TYR A CA 1
ATOM 1441 C C . TYR A 1 181 ? -2.133 0.021 1.020 1.00 86.06 181 TYR A C 1
ATOM 1443 O O . TYR A 1 181 ? -1.690 -0.305 -0.079 1.00 86.06 181 TYR A O 1
ATOM 1451 N N . LEU A 1 182 ? -2.570 1.255 1.283 1.00 82.88 182 LEU A N 1
ATOM 1452 C CA . LEU A 1 182 ? -2.777 2.342 0.313 1.00 82.88 182 LEU A CA 1
ATOM 1453 C C . LEU A 1 182 ? -3.915 2.134 -0.700 1.00 82.88 182 LEU A C 1
ATOM 1455 O O . LEU A 1 182 ? -4.194 3.074 -1.445 1.00 82.88 182 LEU A O 1
ATOM 1459 N N . TYR A 1 183 ? -4.597 0.982 -0.739 1.00 84.31 183 TYR A N 1
ATOM 1460 C CA . TYR A 1 183 ? -5.633 0.724 -1.744 1.00 84.31 183 TYR A CA 1
ATOM 1461 C C . TYR A 1 183 ? -7.072 0.895 -1.209 1.00 84.31 183 TYR A C 1
ATOM 1463 O O . TYR A 1 183 ? -7.430 0.273 -0.206 1.00 84.31 183 TYR A O 1
ATOM 1471 N N . PRO A 1 184 ? -7.942 1.658 -1.899 1.00 82.19 184 PRO A N 1
ATOM 1472 C CA . PRO A 1 184 ? -7.654 2.458 -3.083 1.00 82.19 184 PRO A CA 1
ATOM 1473 C C . PRO A 1 184 ? -7.002 3.793 -2.708 1.00 82.19 184 PRO A C 1
ATOM 1475 O O . PRO A 1 184 ? -7.163 4.315 -1.606 1.00 82.19 184 PRO A O 1
ATOM 1478 N N . ASP A 1 185 ? -6.324 4.376 -3.687 1.00 73.69 185 ASP A N 1
ATOM 1479 C CA . ASP A 1 185 ? -5.789 5.730 -3.613 1.00 73.69 185 ASP A CA 1
ATOM 1480 C C . ASP A 1 185 ? -6.663 6.677 -4.449 1.00 73.69 185 ASP A C 1
ATOM 1482 O O . ASP A 1 185 ? -7.140 6.291 -5.517 1.00 73.69 185 ASP A O 1
ATOM 1486 N N . CYS A 1 186 ? -6.847 7.918 -3.992 1.00 66.94 186 CYS A N 1
ATOM 1487 C CA . CYS A 1 186 ? -7.792 8.873 -4.584 1.00 66.94 186 CYS A CA 1
ATOM 1488 C C . CYS A 1 186 ? -7.429 9.292 -6.019 1.00 66.94 186 CYS A C 1
ATOM 1490 O O . CYS A 1 186 ? -8.315 9.644 -6.794 1.00 66.94 186 CYS A O 1
ATOM 1492 N N . TYR A 1 187 ? -6.154 9.209 -6.407 1.00 59.84 187 TYR A N 1
ATOM 1493 C CA . TYR A 1 187 ? -5.688 9.467 -7.776 1.00 59.84 187 TYR A CA 1
ATOM 1494 C C . TYR A 1 187 ? -5.905 8.260 -8.704 1.00 59.84 187 TYR A C 1
ATOM 1496 O O . TYR A 1 187 ? -5.036 7.898 -9.502 1.00 59.84 187 TYR A O 1
ATOM 1504 N N . ASN A 1 188 ? -7.024 7.557 -8.546 1.00 54.72 188 ASN A N 1
ATOM 1505 C CA . ASN A 1 188 ? -7.438 6.475 -9.426 1.00 54.72 188 ASN A CA 1
ATOM 1506 C C . ASN A 1 188 ? -8.364 7.062 -10.497 1.00 54.72 188 ASN A C 1
ATOM 1508 O O . ASN A 1 188 ? -9.554 7.236 -10.264 1.00 54.72 188 ASN A O 1
ATOM 1512 N N . TYR A 1 189 ? -7.820 7.393 -11.667 1.00 51.78 189 TYR A N 1
ATOM 1513 C CA . TYR A 1 189 ? -8.620 7.871 -12.804 1.00 51.78 189 TYR A CA 1
ATOM 1514 C C . TYR A 1 189 ? -9.058 6.732 -13.741 1.00 51.78 189 TYR A C 1
ATOM 1516 O O . TYR A 1 189 ? -9.923 6.934 -14.591 1.00 51.78 189 TYR A O 1
ATOM 1524 N N . ASP A 1 190 ? -8.503 5.530 -13.557 1.00 52.53 190 ASP A N 1
ATOM 1525 C CA . ASP A 1 190 ? -8.573 4.431 -14.528 1.00 52.53 190 ASP A CA 1
ATOM 1526 C C . ASP A 1 190 ? -9.661 3.382 -14.217 1.00 52.53 190 ASP A C 1
ATOM 1528 O O . ASP A 1 190 ? -10.003 2.541 -15.049 1.00 52.53 190 ASP A O 1
ATOM 1532 N N . TYR A 1 191 ? -10.303 3.467 -13.042 1.00 52.41 191 TYR A N 1
ATOM 1533 C CA . TYR A 1 191 ? -11.411 2.574 -12.657 1.00 52.41 191 TYR A CA 1
ATOM 1534 C C . TYR A 1 191 ? -12.592 2.586 -13.640 1.00 52.41 191 TYR A C 1
ATOM 1536 O O . TYR A 1 191 ? -13.375 1.639 -13.652 1.00 52.41 191 TYR A O 1
ATOM 1544 N N . LYS A 1 192 ? -12.749 3.653 -14.440 1.00 48.88 192 LYS A N 1
ATOM 1545 C CA . LYS A 1 192 ? -13.791 3.739 -15.474 1.00 48.88 192 LYS A CA 1
ATOM 1546 C C . LYS A 1 192 ? -13.564 2.741 -16.609 1.00 48.88 192 LYS A C 1
ATOM 1548 O O . LYS A 1 192 ? -14.534 2.336 -17.236 1.00 48.88 192 LYS A O 1
ATOM 1553 N N . GLN A 1 193 ? -12.312 2.358 -16.862 1.00 52.94 193 GLN A N 1
ATOM 1554 C CA . GLN A 1 193 ? -11.947 1.437 -17.937 1.00 52.94 193 GLN A CA 1
ATOM 1555 C C . GLN A 1 193 ? -11.992 -0.025 -17.473 1.00 52.94 193 GLN A C 1
ATOM 1557 O O . GLN A 1 193 ? -12.315 -0.905 -18.262 1.00 52.94 193 GLN A O 1
ATOM 1562 N N . ASN A 1 194 ? -11.703 -0.298 -16.193 1.00 54.16 194 ASN A N 1
ATOM 1563 C CA . ASN A 1 194 ? -11.662 -1.659 -15.646 1.00 54.16 194 ASN A CA 1
ATOM 1564 C C . ASN A 1 194 ? -12.151 -1.747 -14.178 1.00 54.16 194 ASN A C 1
ATOM 1566 O O . ASN A 1 194 ? -11.334 -1.907 -13.263 1.00 54.16 194 ASN A O 1
ATOM 1570 N N . PRO A 1 195 ? -13.470 -1.685 -13.917 1.00 53.94 195 PRO A N 1
ATOM 1571 C CA . PRO A 1 195 ? -14.013 -1.674 -12.554 1.00 53.94 195 PRO A CA 1
ATOM 1572 C C . PRO A 1 195 ? -13.787 -2.974 -11.755 1.00 53.94 195 PRO A C 1
ATOM 1574 O O . PRO A 1 195 ? -13.671 -2.926 -10.533 1.00 53.94 195 PRO A O 1
ATOM 1577 N N . HIS A 1 196 ? -13.689 -4.137 -12.408 1.00 57.12 196 HIS A N 1
ATOM 1578 C CA . HIS A 1 196 ? -13.740 -5.452 -11.739 1.00 57.12 196 HIS A CA 1
ATOM 1579 C C . HIS A 1 196 ? -12.374 -6.087 -11.400 1.00 57.12 196 HIS A C 1
ATOM 1581 O O . HIS A 1 196 ? -12.303 -7.276 -11.107 1.00 57.12 196 HIS A O 1
ATOM 1587 N N . ASN A 1 197 ? -11.276 -5.323 -11.426 1.00 66.81 197 ASN A N 1
ATOM 1588 C CA . ASN A 1 197 ? -9.918 -5.877 -11.289 1.00 66.81 197 ASN A CA 1
ATOM 1589 C C . ASN A 1 197 ? -9.428 -6.135 -9.845 1.00 66.81 197 ASN A C 1
ATOM 1591 O O . ASN A 1 197 ? -8.355 -6.712 -9.694 1.00 66.81 197 ASN A O 1
ATOM 1595 N N . TYR A 1 198 ? -10.142 -5.721 -8.789 1.00 75.56 198 TYR A N 1
ATOM 1596 C CA . TYR A 1 198 ? -9.697 -5.935 -7.400 1.00 75.56 198 TYR A CA 1
ATOM 1597 C C . TYR A 1 198 ? -10.338 -7.178 -6.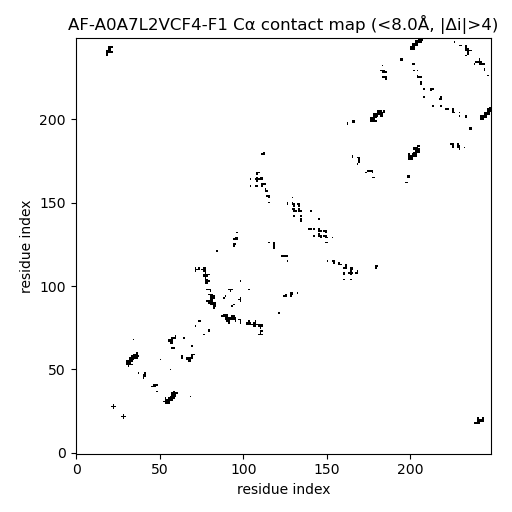766 1.00 75.56 198 TYR A C 1
ATOM 1599 O O . TYR A 1 198 ? -11.554 -7.244 -6.606 1.00 75.56 198 TYR A O 1
ATOM 1607 N N . THR A 1 199 ? -9.511 -8.145 -6.355 1.00 79.94 199 THR A N 1
ATOM 1608 C CA . THR A 1 199 ? -9.939 -9.441 -5.784 1.00 79.94 199 THR A CA 1
ATOM 1609 C C . THR A 1 199 ? -9.825 -9.518 -4.254 1.00 79.94 199 THR A C 1
ATOM 1611 O O . THR A 1 199 ? -9.931 -10.605 -3.676 1.00 79.94 199 THR A O 1
ATOM 1614 N N . GLY A 1 200 ? -9.607 -8.383 -3.582 1.00 84.19 200 GLY A N 1
ATOM 1615 C CA . GLY A 1 200 ? -9.527 -8.304 -2.124 1.00 84.19 200 GLY A CA 1
ATOM 1616 C C . GLY A 1 200 ? -10.894 -8.331 -1.447 1.00 84.19 200 GLY A C 1
ATOM 1617 O O . GLY A 1 200 ? -11.918 -7.995 -2.033 1.00 84.19 200 GLY A O 1
ATOM 1618 N N . THR A 1 201 ? -10.891 -8.714 -0.176 1.00 91.56 201 THR A N 1
ATOM 1619 C CA . THR A 1 201 ? -12.072 -8.776 0.702 1.00 91.56 201 THR A CA 1
ATOM 1620 C C . THR A 1 201 ? -12.215 -7.550 1.611 1.00 91.56 201 THR A C 1
ATOM 1622 O O . THR A 1 201 ? -13.167 -7.469 2.377 1.00 91.56 201 THR A O 1
ATOM 1625 N N . SER A 1 202 ? -11.276 -6.607 1.552 1.00 93.31 202 SER A N 1
ATOM 1626 C CA . SER A 1 202 ? -11.244 -5.367 2.339 1.00 93.31 202 SER A CA 1
ATOM 1627 C C . SER A 1 202 ? -10.417 -4.290 1.629 1.00 93.31 202 SER A C 1
ATOM 1629 O O . SER A 1 202 ? -9.656 -4.590 0.703 1.00 93.31 202 SER A O 1
ATOM 1631 N N . LEU A 1 203 ? -10.572 -3.032 2.048 1.00 93.56 203 LEU A N 1
ATOM 1632 C CA . LEU A 1 203 ? -9.831 -1.872 1.536 1.00 93.56 203 LEU A CA 1
ATOM 1633 C C . LEU A 1 203 ? -9.088 -1.161 2.675 1.00 93.56 203 LEU A C 1
ATOM 1635 O O . LEU A 1 203 ? -9.644 -1.004 3.764 1.00 93.56 203 LEU A O 1
ATOM 1639 N N . TYR A 1 204 ? -7.866 -0.699 2.401 1.00 93.56 204 TYR A N 1
ATOM 1640 C CA . TYR A 1 204 ? -6.958 -0.085 3.376 1.00 93.56 204 TYR A CA 1
ATOM 1641 C C . TYR A 1 204 ? -6.360 1.247 2.880 1.00 93.56 204 TYR A C 1
ATOM 1643 O O . TYR A 1 204 ? -5.139 1.363 2.715 1.00 93.56 204 TYR A O 1
ATOM 1651 N N . PRO A 1 205 ? -7.190 2.277 2.626 1.00 92.62 205 PRO A N 1
ATOM 1652 C CA . PRO A 1 205 ? -6.697 3.600 2.260 1.00 92.62 205 PRO A CA 1
ATOM 1653 C C . PRO A 1 205 ? -5.897 4.216 3.420 1.00 92.62 205 PRO A C 1
ATOM 1655 O O . PRO A 1 205 ? -6.362 4.240 4.560 1.00 92.62 205 PRO A O 1
ATOM 1658 N N . SER A 1 206 ? -4.722 4.778 3.132 1.00 90.31 206 SER A N 1
ATOM 1659 C CA . SER A 1 206 ? -4.051 5.700 4.062 1.00 90.31 206 SER A CA 1
ATOM 1660 C C . SER A 1 206 ? -4.602 7.110 3.901 1.00 90.31 206 SER A C 1
ATOM 1662 O O . SER A 1 206 ? -4.889 7.529 2.777 1.00 90.31 206 SER A O 1
ATOM 1664 N N . VAL A 1 207 ? -4.727 7.838 5.009 1.00 92.25 207 VAL A N 1
ATOM 1665 C CA . VAL A 1 207 ? -5.031 9.276 5.068 1.00 92.25 207 VAL A CA 1
ATOM 1666 C C . VAL A 1 207 ? -4.000 10.048 5.898 1.00 92.25 207 VAL A C 1
ATOM 1668 O O . VAL A 1 207 ? -4.309 11.131 6.393 1.00 92.25 207 VAL A O 1
ATOM 1671 N N . TYR A 1 208 ? -2.779 9.511 6.020 1.00 88.00 208 TYR A N 1
ATOM 1672 C CA . TYR A 1 208 ? -1.651 10.186 6.668 1.00 88.00 208 TYR A CA 1
ATOM 1673 C C . TYR A 1 208 ? -1.499 11.617 6.137 1.00 88.00 208 TYR A C 1
ATOM 1675 O O . TYR A 1 208 ? -1.477 11.847 4.926 1.00 88.00 208 TYR A O 1
ATOM 1683 N N . LEU A 1 209 ? -1.434 12.580 7.057 1.00 83.75 209 LEU A N 1
ATOM 1684 C CA . LEU A 1 209 ? -1.395 14.002 6.737 1.00 83.75 209 LEU A CA 1
ATOM 1685 C C . LEU A 1 209 ? 0.043 14.511 6.697 1.00 83.75 209 LEU A C 1
ATOM 1687 O O . LEU A 1 209 ? 0.786 14.379 7.668 1.00 83.75 209 LEU A O 1
ATOM 1691 N N . GLU A 1 210 ? 0.404 15.184 5.609 1.00 76.50 210 GLU A N 1
ATOM 1692 C CA . GLU A 1 210 ? 1.620 15.991 5.568 1.00 76.50 210 GLU A CA 1
ATOM 1693 C C . GLU A 1 210 ? 1.525 17.173 6.543 1.00 76.50 210 GLU A C 1
ATOM 1695 O O . GLU A 1 210 ? 0.466 17.785 6.710 1.00 76.50 210 GLU A O 1
ATOM 1700 N N . THR A 1 211 ? 2.658 17.561 7.135 1.00 79.44 211 THR A N 1
ATOM 1701 C CA . THR A 1 211 ? 2.754 18.685 8.083 1.00 79.44 211 THR A CA 1
ATOM 1702 C C . THR A 1 211 ? 2.196 19.994 7.510 1.00 79.44 211 THR A C 1
ATOM 1704 O O . THR A 1 211 ? 1.600 20.779 8.247 1.00 79.44 211 THR A O 1
ATOM 1707 N N . ALA A 1 212 ? 2.312 20.203 6.193 1.00 80.50 212 ALA A N 1
ATOM 1708 C CA . ALA A 1 212 ? 1.760 21.357 5.478 1.00 80.50 212 ALA A CA 1
ATOM 1709 C C . ALA A 1 212 ? 0.221 21.469 5.560 1.00 80.50 212 ALA A C 1
ATOM 1711 O O . ALA A 1 212 ? -0.331 22.551 5.380 1.00 80.50 212 ALA A O 1
ATOM 1712 N N . LEU A 1 213 ? -0.484 20.372 5.859 1.00 79.06 213 LEU A N 1
ATOM 1713 C CA . LEU A 1 213 ? -1.942 20.339 5.998 1.00 79.06 213 LEU A CA 1
ATOM 1714 C C . LEU A 1 213 ? -2.421 20.545 7.448 1.00 79.06 213 LEU A C 1
ATOM 1716 O O . LEU A 1 213 ? -3.635 20.594 7.673 1.00 79.06 213 LEU A O 1
ATOM 1720 N N . ARG A 1 214 ? -1.516 20.669 8.433 1.00 87.69 214 ARG A N 1
ATOM 1721 C CA . ARG A 1 214 ? -1.845 20.735 9.870 1.00 87.69 214 ARG A CA 1
ATOM 1722 C C . ARG A 1 214 ? -2.934 21.772 10.172 1.00 87.69 214 ARG A C 1
ATOM 1724 O O . ARG A 1 214 ? -2.818 22.937 9.810 1.00 87.69 214 ARG A O 1
ATOM 1731 N N . SER A 1 215 ? -3.989 21.334 10.864 1.00 92.12 215 SER A N 1
ATOM 1732 C CA . SER A 1 215 ? -5.136 22.162 11.285 1.00 92.12 215 SER A CA 1
ATOM 1733 C C . SER A 1 215 ? -5.862 22.921 10.157 1.00 92.12 215 SER A C 1
ATOM 1735 O O . SER A 1 215 ? -6.619 23.851 10.429 1.00 92.12 215 SER A O 1
ATOM 1737 N N . SER A 1 216 ? -5.673 22.530 8.893 1.00 90.06 216 SER A N 1
ATOM 1738 C CA . SER A 1 216 ? -6.271 23.207 7.737 1.00 90.06 216 SER A CA 1
ATOM 1739 C C . SER A 1 216 ? -7.610 22.593 7.310 1.00 90.06 216 SER A C 1
ATOM 1741 O O . SER A 1 216 ? -7.884 21.406 7.512 1.00 90.06 216 SER A O 1
ATOM 1743 N N . ARG A 1 217 ? -8.431 23.374 6.594 1.00 90.69 217 ARG A N 1
ATOM 1744 C CA . ARG A 1 217 ? -9.598 22.839 5.868 1.00 90.69 217 ARG A CA 1
ATOM 1745 C C . ARG A 1 217 ? -9.189 21.826 4.788 1.00 90.69 217 ARG A C 1
ATOM 1747 O O . ARG A 1 217 ? -9.945 20.894 4.517 1.00 90.69 217 ARG A O 1
ATOM 1754 N N . ASN A 1 218 ? -7.987 21.959 4.224 1.00 85.75 218 ASN A N 1
ATOM 1755 C CA . ASN A 1 218 ? -7.470 21.049 3.203 1.00 85.75 218 ASN A CA 1
ATOM 1756 C C . ASN A 1 218 ? -7.196 19.647 3.764 1.00 85.75 218 ASN A C 1
ATOM 1758 O O . ASN A 1 218 ? -7.496 18.678 3.074 1.00 85.75 218 ASN A O 1
ATOM 1762 N N . ALA A 1 219 ? -6.759 19.508 5.024 1.00 88.06 219 ALA A N 1
ATOM 1763 C CA . ALA A 1 219 ? -6.678 18.199 5.686 1.00 88.06 219 ALA A CA 1
ATOM 1764 C C . ALA A 1 219 ? -8.042 17.491 5.729 1.00 88.06 219 ALA A C 1
ATOM 1766 O O . ALA A 1 219 ? -8.149 16.315 5.389 1.00 88.06 219 ALA A O 1
ATOM 1767 N N . GLN A 1 220 ? -9.108 18.216 6.087 1.00 88.75 220 GLN A N 1
ATOM 1768 C CA . GLN A 1 220 ? -10.462 17.653 6.141 1.00 88.75 220 GLN A CA 1
ATOM 1769 C C . GLN A 1 220 ? -10.943 17.195 4.756 1.00 88.75 220 GLN A C 1
ATOM 1771 O O . GLN A 1 220 ? -11.546 16.130 4.636 1.00 88.75 220 GLN A O 1
ATOM 1776 N N . LEU A 1 221 ? -10.663 17.978 3.707 1.00 86.12 221 LEU A N 1
ATOM 1777 C CA . LEU A 1 221 ? -11.001 17.624 2.324 1.00 86.12 221 LEU A CA 1
ATOM 1778 C C . LEU A 1 221 ? -10.177 16.429 1.818 1.00 86.12 221 LEU A C 1
ATOM 1780 O O . LEU A 1 221 ? -10.740 15.526 1.204 1.00 86.12 221 LEU A O 1
ATOM 1784 N N . PHE A 1 222 ? -8.879 16.383 2.129 1.00 87.00 222 PHE A N 1
ATOM 1785 C CA . PHE A 1 222 ? -7.983 15.274 1.795 1.00 87.00 222 PHE A CA 1
ATOM 1786 C C . PHE A 1 222 ? -8.471 13.953 2.402 1.00 87.00 222 PHE A C 1
ATOM 1788 O O . PHE A 1 222 ? -8.713 12.994 1.667 1.00 87.00 222 PHE A O 1
ATOM 1795 N N . VAL A 1 223 ? -8.705 13.918 3.721 1.00 90.38 223 VAL A N 1
ATOM 1796 C CA . VAL A 1 223 ? -9.232 12.731 4.418 1.00 90.38 223 VAL A CA 1
ATOM 1797 C C . VAL A 1 223 ? -10.590 12.332 3.835 1.00 90.38 223 VAL A C 1
ATOM 1799 O O . VAL A 1 223 ? -10.787 11.175 3.463 1.00 90.38 223 VAL A O 1
ATOM 1802 N N . ARG A 1 224 ? -11.520 13.291 3.696 1.00 90.44 224 ARG A N 1
ATOM 1803 C CA . ARG A 1 224 ? -12.875 13.037 3.186 1.00 90.44 224 ARG A CA 1
ATOM 1804 C C . ARG A 1 224 ? -12.853 12.390 1.804 1.00 90.44 224 ARG A C 1
ATOM 1806 O O . ARG A 1 224 ? -13.511 11.371 1.621 1.00 90.44 224 ARG A O 1
ATOM 1813 N N . ASN A 1 225 ? -12.109 12.952 0.854 1.00 88.25 225 ASN A N 1
ATOM 1814 C CA . ASN A 1 225 ? -12.107 12.476 -0.530 1.00 88.25 225 ASN A CA 1
ATOM 1815 C C . ASN A 1 225 ? -11.526 11.055 -0.637 1.00 88.25 225 ASN A C 1
ATOM 1817 O O . ASN A 1 225 ? -12.089 10.213 -1.333 1.00 88.25 225 ASN A O 1
ATOM 1821 N N . ARG A 1 226 ? -10.460 10.754 0.118 1.00 89.06 226 ARG A N 1
ATOM 1822 C CA . ARG A 1 226 ? -9.836 9.418 0.165 1.00 89.06 226 ARG A CA 1
ATOM 1823 C C . ARG A 1 226 ? -10.766 8.365 0.781 1.00 89.06 226 ARG A C 1
ATOM 1825 O O . ARG A 1 226 ? -10.902 7.272 0.237 1.00 89.06 226 ARG A O 1
ATOM 1832 N N . VAL A 1 227 ? -11.465 8.709 1.865 1.00 92.62 227 VAL A N 1
ATOM 1833 C CA . VAL A 1 227 ? -12.473 7.830 2.486 1.00 92.62 227 VAL A CA 1
ATOM 1834 C C . VAL A 1 227 ? -13.689 7.634 1.573 1.00 92.62 227 VAL A C 1
ATOM 1836 O O . VAL A 1 227 ? -14.183 6.515 1.449 1.00 92.62 227 VAL A O 1
ATOM 1839 N N . GLN A 1 228 ? -14.156 8.686 0.894 1.00 91.12 228 GLN A N 1
ATOM 1840 C CA . GLN A 1 228 ? -15.266 8.590 -0.059 1.00 91.12 228 GLN A CA 1
ATOM 1841 C C . GLN A 1 228 ? -14.916 7.724 -1.276 1.00 91.12 228 GLN A C 1
ATOM 1843 O O . GLN A 1 228 ? -15.750 6.919 -1.684 1.00 91.12 228 GLN A O 1
ATOM 1848 N N . GLU A 1 229 ? -13.695 7.813 -1.811 1.00 89.69 229 GLU A N 1
ATOM 1849 C CA . GLU A 1 229 ? -13.240 6.923 -2.888 1.00 89.69 229 GLU A CA 1
ATOM 1850 C C . GLU A 1 229 ? -13.180 5.459 -2.429 1.00 89.69 229 GLU A C 1
ATOM 1852 O O . GLU A 1 229 ? -13.630 4.572 -3.150 1.00 89.69 229 GLU A O 1
ATOM 1857 N N . ALA A 1 230 ? -12.716 5.186 -1.206 1.00 90.88 230 ALA A N 1
ATOM 1858 C CA . ALA A 1 230 ? -12.729 3.829 -0.660 1.00 90.88 230 ALA A CA 1
ATOM 1859 C C . ALA A 1 230 ? -14.149 3.268 -0.473 1.00 90.88 230 ALA A C 1
ATOM 1861 O O . ALA A 1 230 ? -14.400 2.117 -0.823 1.00 90.88 230 ALA A O 1
ATOM 1862 N N . ILE A 1 231 ? -15.096 4.082 0.001 1.00 90.94 231 ILE A N 1
ATOM 1863 C CA . ILE A 1 231 ? -16.517 3.701 0.090 1.00 90.94 231 ILE A CA 1
ATOM 1864 C C . ILE A 1 231 ? -17.125 3.485 -1.3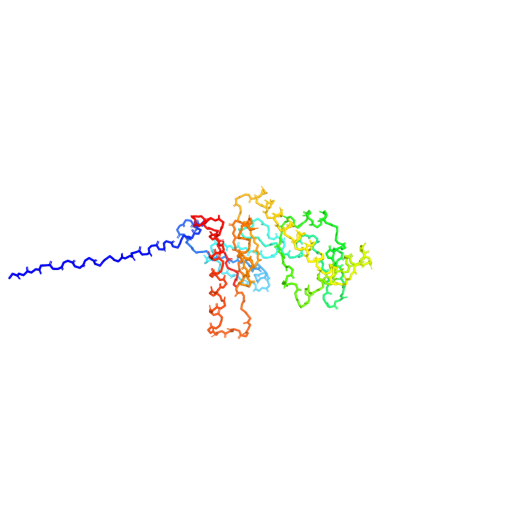05 1.00 90.94 231 ILE A C 1
ATOM 1866 O O . ILE A 1 231 ? -17.929 2.577 -1.490 1.00 90.94 231 ILE A O 1
ATOM 1870 N N . ARG A 1 232 ? -16.731 4.279 -2.307 1.00 89.00 232 ARG A N 1
ATOM 1871 C CA . ARG A 1 232 ? -17.190 4.098 -3.690 1.00 89.00 232 ARG A CA 1
ATOM 1872 C C . ARG A 1 232 ? -16.658 2.794 -4.286 1.00 89.00 232 ARG A C 1
ATOM 1874 O O . ARG A 1 232 ? -17.432 2.031 -4.851 1.00 89.00 232 ARG A O 1
ATOM 1881 N N . ILE A 1 233 ? -15.358 2.523 -4.144 1.00 86.88 233 ILE A N 1
ATOM 1882 C CA . ILE A 1 233 ? -14.708 1.296 -4.634 1.00 86.88 233 ILE A CA 1
ATOM 1883 C C . ILE A 1 233 ? -15.271 0.050 -3.942 1.00 86.88 233 ILE A C 1
ATOM 1885 O O . ILE A 1 233 ? -15.442 -0.975 -4.600 1.00 86.88 233 ILE A O 1
ATOM 1889 N N . SER A 1 234 ? -15.623 0.123 -2.653 1.00 90.88 234 SER A N 1
ATOM 1890 C CA . SER A 1 234 ? -16.136 -1.044 -1.926 1.00 90.88 234 SER A CA 1
ATOM 1891 C C . SER A 1 234 ? -17.454 -1.593 -2.473 1.00 90.88 234 SER A C 1
ATOM 1893 O O . SER A 1 234 ? -17.733 -2.774 -2.283 1.00 90.88 234 SER A O 1
ATOM 1895 N N . GLN A 1 235 ? -18.232 -0.767 -3.177 1.00 88.94 235 GLN A N 1
ATOM 1896 C CA . GLN A 1 235 ? -19.507 -1.128 -3.799 1.00 88.94 235 GLN A CA 1
ATOM 1897 C C . GLN A 1 235 ? -19.363 -1.643 -5.246 1.00 88.94 235 GLN A C 1
ATOM 1899 O O . GLN A 1 235 ? -20.338 -2.145 -5.802 1.00 88.94 235 GLN A O 1
ATOM 1904 N N . VAL A 1 236 ? -18.178 -1.537 -5.868 1.00 85.38 236 VAL A N 1
ATOM 1905 C CA . VAL A 1 236 ? -17.972 -1.841 -7.303 1.00 85.38 236 VAL A CA 1
ATOM 1906 C C . VAL A 1 236 ? -18.055 -3.339 -7.614 1.00 85.38 236 VAL A C 1
ATOM 1908 O O . VAL A 1 236 ? -18.540 -3.717 -8.677 1.00 85.38 236 VAL A O 1
ATOM 1911 N N . SER A 1 237 ? -17.591 -4.200 -6.705 1.00 82.75 237 SER A N 1
ATOM 1912 C CA . SER A 1 237 ? -17.687 -5.657 -6.866 1.00 82.75 237 SER A CA 1
ATOM 1913 C C . SER A 1 237 ? -19.086 -6.183 -6.538 1.00 82.75 237 SER A C 1
ATOM 1915 O O . SER A 1 237 ? -19.596 -7.049 -7.244 1.00 82.75 237 SER A O 1
ATOM 1917 N N . ASN A 1 238 ? -19.714 -5.660 -5.480 1.00 85.44 238 ASN A N 1
ATOM 1918 C CA . ASN A 1 238 ? -21.089 -5.973 -5.105 1.00 85.44 238 ASN A CA 1
ATOM 1919 C C . ASN A 1 238 ? -21.698 -4.836 -4.265 1.00 85.44 238 ASN A C 1
ATOM 1921 O O . ASN A 1 238 ? -21.360 -4.661 -3.095 1.00 85.44 238 ASN A O 1
ATOM 1925 N N . SER A 1 239 ? -22.654 -4.098 -4.832 1.00 86.06 239 SER A N 1
ATOM 1926 C CA . SER A 1 239 ? -23.323 -2.980 -4.150 1.00 86.06 239 SER A CA 1
ATOM 1927 C C . SER A 1 239 ? -24.208 -3.413 -2.974 1.00 86.06 239 SER A C 1
ATOM 1929 O O . SER A 1 239 ? -24.421 -2.631 -2.051 1.00 86.06 239 SER A O 1
ATOM 1931 N N . THR A 1 240 ? -24.690 -4.662 -2.967 1.00 86.56 240 THR A N 1
ATOM 1932 C CA . THR A 1 240 ? -25.492 -5.235 -1.866 1.00 86.56 240 THR A CA 1
ATOM 1933 C C . THR A 1 240 ? -24.638 -5.796 -0.728 1.00 86.56 240 THR A C 1
ATOM 1935 O O . THR A 1 240 ? -25.121 -5.926 0.395 1.00 86.56 240 THR A O 1
ATOM 1938 N N . HIS A 1 241 ? -23.368 -6.112 -1.003 1.00 88.38 241 HIS A N 1
ATOM 1939 C CA . HIS A 1 241 ? -22.408 -6.640 -0.032 1.00 88.38 241 HIS A CA 1
ATOM 1940 C C . HIS A 1 241 ? -21.051 -5.924 -0.166 1.00 88.38 241 HIS A C 1
ATOM 1942 O O . HIS A 1 241 ? -20.083 -6.536 -0.621 1.00 88.38 241 HIS A O 1
ATOM 1948 N N . PRO A 1 242 ? -20.964 -4.631 0.206 1.00 91.62 242 PRO A N 1
ATOM 1949 C CA . PRO A 1 242 ? -19.763 -3.838 -0.022 1.00 91.62 242 PRO A CA 1
ATOM 1950 C C . PRO A 1 242 ? -18.594 -4.289 0.850 1.00 91.62 242 PRO A C 1
ATOM 1952 O O . PRO A 1 242 ? -18.786 -4.748 1.980 1.00 91.62 242 PRO A O 1
ATOM 1955 N N . LEU A 1 243 ? -17.373 -4.098 0.352 1.00 92.88 243 LEU A N 1
ATOM 1956 C CA . LEU A 1 243 ? -16.159 -4.412 1.106 1.00 92.88 243 LEU A CA 1
ATOM 1957 C C . LEU A 1 243 ? -16.013 -3.517 2.362 1.00 92.88 243 LEU A C 1
ATOM 1959 O O . LEU A 1 243 ? -16.287 -2.313 2.309 1.00 92.88 243 LEU A O 1
ATOM 1963 N N . PRO A 1 244 ? -15.550 -4.055 3.503 1.00 94.56 244 PRO A N 1
ATOM 1964 C CA . PRO A 1 244 ? -15.180 -3.249 4.660 1.00 94.56 244 PRO A CA 1
ATOM 1965 C C . PRO A 1 244 ? -13.953 -2.375 4.360 1.00 94.56 244 PRO A C 1
ATOM 1967 O O . PRO A 1 244 ? -13.008 -2.799 3.690 1.00 94.56 244 PRO A O 1
ATOM 1970 N N . VAL A 1 245 ? -13.978 -1.148 4.883 1.00 94.38 245 VAL A N 1
ATOM 1971 C CA . VAL A 1 245 ? -12.937 -0.127 4.699 1.00 94.38 245 VAL A CA 1
ATOM 1972 C C . VAL A 1 245 ? -12.285 0.163 6.048 1.00 94.38 245 VAL A C 1
ATOM 1974 O O . VAL A 1 245 ? -12.968 0.594 6.975 1.00 94.38 245 VAL A O 1
ATOM 1977 N N . PHE A 1 246 ? -10.970 -0.031 6.145 1.00 94.75 246 PHE A N 1
ATOM 1978 C CA . PHE A 1 246 ? -10.176 0.262 7.340 1.00 94.75 246 PHE A CA 1
ATOM 1979 C C . PHE A 1 246 ? -9.147 1.339 7.010 1.00 94.75 246 PHE A C 1
ATOM 1981 O O . PHE A 1 246 ? -8.206 1.113 6.254 1.00 94.75 246 PHE A O 1
ATOM 1988 N N . VAL A 1 247 ? -9.352 2.535 7.549 1.00 94.56 247 VAL A N 1
ATOM 1989 C CA . VAL A 1 247 ? -8.545 3.710 7.216 1.00 94.56 247 VAL A CA 1
ATOM 1990 C C . VAL A 1 247 ? -7.272 3.729 8.064 1.00 94.56 247 VAL A C 1
ATOM 1992 O O . VAL A 1 247 ? -7.357 3.654 9.286 1.00 94.56 247 VAL A O 1
ATOM 1995 N N . TYR A 1 248 ? -6.108 3.863 7.426 1.00 93.62 248 TYR A N 1
ATOM 1996 C CA . TYR A 1 248 ? -4.832 4.097 8.111 1.00 93.62 248 TYR A CA 1
ATOM 1997 C C . TYR A 1 248 ? -4.652 5.596 8.378 1.00 93.62 248 TYR A C 1
ATOM 1999 O O . TYR A 1 248 ? -4.668 6.391 7.436 1.00 93.62 248 TYR A O 1
ATOM 2007 N N . THR A 1 249 ? -4.491 5.965 9.650 1.00 91.31 249 THR A N 1
ATOM 2008 C CA . THR A 1 249 ? -4.468 7.348 10.171 1.00 91.31 249 THR A CA 1
ATOM 2009 C C . THR A 1 249 ? -3.164 7.692 10.866 1.00 91.31 249 THR A C 1
ATOM 2011 O O . THR A 1 249 ? -2.702 6.810 11.623 1.00 91.31 249 THR A O 1
#

Nearest PDB structures (foldseek):
  9jub-assembly1_A  TM=8.265E-01  e=3.533E-20  Homo sapiens
  2pe4-assembly1_A  TM=8.420E-01  e=1.828E-16  Homo sapiens
  2j88-assembly1_A  TM=7.620E-01  e=6.736E-10  Apis mellifera
  1fcv-assembly1_A  TM=7.205E-01  e=8.112E-10  Apis mellifera
  2atm-assembly1_A  TM=7.104E-01  e=8.032E-09  Vespula vulgaris

Radius of gyration: 23.35 Å; Cα contacts (8 Å, |Δi|>4): 324; chains: 1; bounding box: 93×45×65 Å